Protein AF-0000000068296820 (afdb_homodimer)

Solvent-accessible surface area (backbone atoms only — not comparable to full-atom values): 13174 Å² total; per-residue (Å²): 126,77,62,79,85,79,50,34,41,36,33,31,21,37,26,56,41,85,94,71,36,33,23,8,13,3,21,35,33,48,89,58,44,34,38,38,30,32,24,38,52,39,86,54,52,61,66,53,13,28,42,47,8,46,51,54,40,48,53,54,45,54,73,74,64,59,40,27,41,35,38,37,27,66,42,71,68,44,56,66,56,46,64,79,55,39,82,76,30,84,38,64,47,73,41,83,39,58,64,84,78,39,45,65,15,44,51,34,4,48,39,33,66,55,48,57,68,82,51,41,57,56,46,45,48,53,65,61,68,102,126,79,64,78,86,79,49,34,40,36,34,32,21,36,27,55,41,83,93,70,36,33,22,8,13,3,22,35,34,50,90,61,43,34,38,37,28,30,25,38,54,40,87,55,52,61,68,52,13,29,42,49,8,46,52,55,40,50,52,55,43,54,73,74,64,59,40,27,41,36,38,37,27,64,43,70,68,44,54,68,56,44,64,77,55,41,82,78,31,85,37,64,47,74,41,83,38,57,62,84,78,39,45,65,15,44,51,32,4,48,40,33,66,53,48,59,69,82,52,40,56,55,46,46,49,52,66,61,68,101

Sequence (260 aa):
MTPTDGWFKLNVDGAVKVGEGIGGAGGRFVKVTVVSVLLVQGSFSVKQAELLALREGLHLVQRVGCRFLQVESDSMEVVLACNEFASEFDRYTFLYVPRTCNDAAHRLAKLSIEPPDVIREDLSHDLYSRMTPTDGWFKLNVDGAVKVGEGIGGAGGRFVKVTVVSVLLVQGSFSVKQAELLALREGLHLVQRVGCRFLQVESDSMEVVLACNEFASEFDRYTFLYVPRTCNDAAHRLAKLSIEPPDVIREDLSHDLYSR

Nearest PDB structures (foldseek):
  2zqb-assembly1_C  TM=7.024E-01  e=2.477E-05  Shewanella oneidensis
  5uv5-assembly2_C  TM=7.146E-01  e=3.193E-05  Human immunodeficiency virus type 1 BH10
  1jl1-assembly1_A  TM=6.898E-01  e=1.803E-05  Escherichia coli
  1wsj-assembly5_E  TM=6.741E-01  e=2.639E-05  Escherichia coli
  8oev-assembly1_S  TM=3.916E-01  e=2.471E-01  Homo sapiens

Foldseek 3Di:
DQPPPQEKEKFKAKDDDPPQQKIKMWMFIPPVTDIDIDIDGHHDDRLRRRCVNLVVRVVVCVVVPRAHYEYEYQDPSNQVVCVVVCVSHPHYYYDHDHCVVRVRRVVRNVCNVVPPPVVVVVVCCVSPVD/DQPPPQEKEKFKAKDDDPPQQKIKMWMFIPPVTDIDIDIDGHHDDRLRRRCVNLVVRVVVCVVVPRAHYEYEYQDPSNQVVCVVVCVSHPHYYYDHDHCVVRVRRVVRNVCNVVPPPVVVVVVCCVSPVD

pLDDT: mean 83.78, std 13.04, range [31.92, 96.38]

Organism: Malus domestica (NCBI:txid3750)

InterPro domains:
  IPR002156 Ribonuclease H domain [PF13456] (11-81)
  IPR012337 Ribonuclease H-like superfamily [SSF53098] (6-110)
  IPR036397 Ribonuclease H superfamily [G3DSA:3.30.420.10] (8-116)
  IPR044730 Ribonuclease H-like domain, plant type [cd06222] (45-110)
  IPR052929 RNase H-like EbsB-related [PTHR47074] (3-113)

Radius of gyration: 17.44 Å; Cα contacts (8 Å, |Δi|>4): 586; chains: 2; bounding box: 41×48×41 Å

Structure (mmCIF, N/CA/C/O backbone):
data_AF-0000000068296820-model_v1
#
loop_
_entity.id
_entity.type
_entity.pdbx_description
1 polymer 'RNase H type-1 domain-containing protein'
#
loop_
_atom_site.group_PDB
_atom_site.id
_atom_site.type_symbol
_atom_site.label_atom_id
_atom_site.label_alt_id
_atom_site.label_comp_id
_atom_site.label_asym_id
_atom_site.label_entity_id
_atom_site.label_seq_id
_atom_site.pdbx_PDB_ins_code
_atom_site.Cartn_x
_atom_site.Cartn_y
_atom_site.Cartn_z
_atom_site.occupancy
_atom_site.B_iso_or_equiv
_atom_site.auth_seq_id
_atom_site.auth_comp_id
_atom_site.auth_asym_id
_atom_site.auth_atom_id
_atom_site.pdbx_PDB_model_num
ATOM 1 N N . MET A 1 1 ? 0.396 -24.078 -11.523 1 32.34 1 MET A N 1
ATOM 2 C CA . MET A 1 1 ? 1.801 -23.844 -11.852 1 32.34 1 MET A CA 1
ATOM 3 C C . MET A 1 1 ? 2 -22.469 -12.477 1 32.34 1 MET A C 1
ATOM 5 O O . MET A 1 1 ? 1.314 -22.109 -13.438 1 32.34 1 MET A O 1
ATOM 9 N N . THR A 1 2 ? 2.361 -21.453 -11.695 1 44.72 2 THR A N 1
ATOM 10 C CA . THR A 1 2 ? 2.684 -20.172 -12.32 1 44.72 2 THR A CA 1
ATOM 11 C C . THR A 1 2 ? 3.486 -20.375 -13.602 1 44.72 2 THR A C 1
ATOM 13 O O . THR A 1 2 ? 4.449 -21.156 -13.617 1 44.72 2 THR A O 1
ATOM 16 N N . PRO A 1 3 ? 3.029 -20.203 -14.711 1 46.19 3 PRO A N 1
ATOM 17 C CA . PRO A 1 3 ? 3.924 -20.375 -15.859 1 46.19 3 PRO A CA 1
ATOM 18 C C . PRO A 1 3 ? 5.305 -19.766 -15.625 1 46.19 3 PRO A C 1
ATOM 20 O O . PRO A 1 3 ? 5.441 -18.812 -14.852 1 46.19 3 PRO A O 1
ATOM 23 N N . THR A 1 4 ? 6.355 -20.594 -15.508 1 53.97 4 THR A N 1
ATOM 24 C CA . THR A 1 4 ? 7.77 -20.344 -15.234 1 53.97 4 THR A CA 1
ATOM 25 C C . THR A 1 4 ? 8.234 -19.047 -15.891 1 53.97 4 THR A C 1
ATOM 27 O O . THR A 1 4 ? 8.906 -18.234 -15.258 1 53.97 4 THR A O 1
ATOM 30 N N . ASP A 1 5 ? 8.227 -18.781 -17.297 1 64.06 5 ASP A N 1
ATOM 31 C CA . ASP A 1 5 ? 9.102 -17.766 -17.875 1 64.06 5 ASP A CA 1
ATOM 32 C C . ASP A 1 5 ? 8.367 -16.438 -18.031 1 64.06 5 ASP A C 1
ATOM 34 O O . ASP A 1 5 ? 7.305 -16.391 -18.656 1 64.06 5 ASP A O 1
ATOM 38 N N . GLY A 1 6 ? 8.5 -15.375 -17.297 1 77.44 6 GLY A N 1
ATOM 39 C CA . GLY A 1 6 ? 8.117 -13.984 -17.469 1 77.44 6 GLY A CA 1
ATOM 40 C C . GLY A 1 6 ? 6.828 -13.625 -16.766 1 77.44 6 GLY A C 1
ATOM 41 O O . GLY A 1 6 ? 6.434 -12.461 -16.734 1 77.44 6 GLY A O 1
ATOM 42 N N . TRP A 1 7 ? 6.102 -14.766 -16.125 1 84.94 7 TRP A N 1
ATOM 43 C CA . TRP A 1 7 ? 4.832 -14.484 -15.469 1 84.94 7 TRP A CA 1
ATOM 44 C C . TRP A 1 7 ? 5.055 -14.062 -14.023 1 84.94 7 TRP A C 1
ATOM 46 O O . TRP A 1 7 ? 5.926 -14.602 -13.336 1 84.94 7 TRP A O 1
ATOM 56 N N . PHE A 1 8 ? 4.156 -13.148 -13.688 1 87.88 8 PHE A N 1
ATOM 57 C CA . PHE A 1 8 ? 4.125 -12.75 -12.289 1 87.88 8 PHE A CA 1
ATOM 58 C C . PHE A 1 8 ? 2.797 -13.133 -11.641 1 87.88 8 PHE A C 1
ATOM 60 O O . PHE A 1 8 ? 1.773 -13.219 -12.328 1 87.88 8 PHE A O 1
ATOM 67 N N . LYS A 1 9 ? 2.904 -13.453 -10.398 1 91.31 9 LYS A N 1
ATOM 68 C CA . LYS A 1 9 ? 1.711 -13.852 -9.656 1 91.31 9 LYS A CA 1
ATOM 69 C C . LYS A 1 9 ? 1.354 -12.82 -8.594 1 91.31 9 LYS A C 1
ATOM 71 O O . LYS A 1 9 ? 2.219 -12.383 -7.828 1 91.31 9 LYS A O 1
ATOM 76 N N . LEU A 1 10 ? 0.103 -12.484 -8.578 1 93.06 10 LEU A N 1
ATOM 77 C CA . LEU A 1 10 ? -0.431 -11.547 -7.598 1 93.06 10 LEU A CA 1
ATOM 78 C C . LEU A 1 10 ? -1.524 -12.203 -6.758 1 93.06 10 LEU A C 1
ATOM 80 O O . LEU A 1 10 ? -2.514 -12.703 -7.301 1 93.06 10 LEU A O 1
ATOM 84 N N . ASN A 1 11 ? -1.304 -12.242 -5.461 1 93.94 11 ASN A N 1
ATOM 85 C CA . ASN A 1 11 ? -2.334 -12.641 -4.508 1 93.94 11 ASN A CA 1
ATOM 86 C C . ASN A 1 11 ? -2.961 -11.43 -3.822 1 93.94 11 ASN A C 1
ATOM 88 O O . ASN A 1 11 ? -2.248 -10.547 -3.342 1 93.94 11 ASN A O 1
ATOM 92 N N . VAL A 1 12 ? -4.281 -11.422 -3.77 1 95.38 12 VAL A N 1
ATOM 93 C CA . VAL A 1 12 ? -4.941 -10.281 -3.143 1 95.38 12 VAL A CA 1
ATOM 94 C C . VAL A 1 12 ? -6.043 -10.773 -2.209 1 95.38 12 VAL A C 1
ATOM 96 O O . VAL A 1 12 ? -6.594 -11.859 -2.404 1 95.38 12 VAL A O 1
ATOM 99 N N . ASP A 1 13 ? -6.344 -10.008 -1.21 1 96.38 13 ASP A N 1
ATOM 100 C CA . ASP A 1 13 ? -7.441 -10.25 -0.279 1 96.38 13 ASP A CA 1
ATOM 101 C C . ASP A 1 13 ? -7.859 -8.961 0.427 1 96.38 13 ASP A C 1
ATOM 103 O O . ASP A 1 13 ? -7.035 -8.07 0.636 1 96.38 13 ASP A O 1
ATOM 107 N N . GLY A 1 14 ? -9.125 -8.867 0.714 1 96.12 14 GLY A N 1
ATOM 108 C CA . GLY A 1 14 ? -9.672 -7.742 1.463 1 96.12 14 GLY A CA 1
ATOM 109 C C . GLY A 1 14 ? -10.234 -8.148 2.814 1 96.12 14 GLY A C 1
ATOM 110 O O . GLY A 1 14 ? -10.508 -9.32 3.055 1 96.12 14 GLY A O 1
ATOM 111 N N . ALA A 1 15 ? -10.328 -7.203 3.682 1 95.5 15 ALA A N 1
ATOM 112 C CA . ALA A 1 15 ? -10.906 -7.406 5.008 1 95.5 15 ALA A CA 1
ATOM 113 C C . ALA A 1 15 ? -11.656 -6.168 5.477 1 95.5 15 ALA A C 1
ATOM 115 O O . ALA A 1 15 ? -11.383 -5.055 5.02 1 95.5 15 ALA A O 1
ATOM 116 N N . VAL A 1 16 ? -12.609 -6.449 6.285 1 94.69 16 VAL A N 1
ATOM 117 C CA . VAL A 1 16 ? -13.406 -5.352 6.82 1 94.69 16 VAL A CA 1
ATOM 118 C C . VAL A 1 16 ? -13.531 -5.5 8.336 1 94.69 16 VAL A C 1
ATOM 120 O O . VAL A 1 16 ? -13.625 -6.617 8.852 1 94.69 16 VAL A O 1
ATOM 123 N N . LYS A 1 17 ? -13.398 -4.445 8.953 1 89.25 17 LYS A N 1
ATOM 124 C CA . LYS A 1 17 ? -13.773 -4.395 10.359 1 89.25 17 LYS A CA 1
ATOM 125 C C . LYS A 1 17 ? -15.156 -3.781 10.539 1 89.25 17 LYS A C 1
ATOM 127 O O . LYS A 1 17 ? -15.297 -2.559 10.625 1 89.25 17 LYS A O 1
ATOM 132 N N . VAL A 1 18 ? -16.016 -4.68 10.617 1 79.69 18 VAL A N 1
ATOM 133 C CA . VAL A 1 18 ? -17.422 -4.328 10.648 1 79.69 18 VAL A CA 1
ATOM 134 C C . VAL A 1 18 ? -17.703 -3.439 11.859 1 79.69 18 VAL A C 1
ATOM 136 O O . VAL A 1 18 ? -17.219 -3.705 12.961 1 79.69 18 VAL A O 1
ATOM 139 N N . GLY A 1 19 ? -18.438 -2.344 11.695 1 81.12 19 GLY A N 1
ATOM 140 C CA . GLY A 1 19 ? -18.844 -1.477 12.789 1 81.12 19 GLY A CA 1
ATOM 141 C C . GLY A 1 19 ? -17.891 -0.321 13.031 1 81.12 19 GLY A C 1
ATOM 142 O O . GLY A 1 19 ? -18.266 0.676 13.648 1 81.12 19 GLY A O 1
ATOM 143 N N . GLU A 1 20 ? -16.656 -0.426 12.516 1 81.62 20 GLU A N 1
ATOM 144 C CA . GLU A 1 20 ? -15.664 0.627 12.734 1 81.62 20 GLU A CA 1
ATOM 145 C C . GLU A 1 20 ? -15.477 1.469 11.477 1 81.62 20 GLU A C 1
ATOM 147 O O . GLU A 1 20 ? -14.781 2.488 11.5 1 81.62 20 GLU A O 1
ATOM 152 N N . GLY A 1 21 ? -16.062 0.999 10.43 1 85.5 21 GLY A N 1
ATOM 153 C CA . GLY A 1 21 ? -15.953 1.772 9.203 1 85.5 21 GLY A CA 1
ATOM 154 C C . GLY A 1 21 ? -14.562 1.755 8.602 1 85.5 21 GLY A C 1
ATOM 155 O O . GLY A 1 21 ? -14.031 2.801 8.227 1 85.5 21 GLY A O 1
ATOM 156 N N . ILE A 1 22 ? -13.945 0.58 8.672 1 88.19 22 ILE A N 1
ATOM 157 C CA . ILE A 1 22 ? -12.586 0.442 8.148 1 88.19 22 ILE A CA 1
ATOM 158 C C . ILE A 1 22 ? -12.531 -0.733 7.18 1 88.19 22 ILE A C 1
ATOM 160 O O . ILE A 1 22 ? -13.094 -1.797 7.445 1 88.19 22 ILE A O 1
ATOM 164 N N . GLY A 1 23 ? -11.992 -0.478 6.027 1 92 23 GLY A N 1
ATOM 165 C CA . GLY A 1 23 ? -11.633 -1.523 5.082 1 92 23 GLY A CA 1
ATOM 166 C C . GLY A 1 23 ? -10.133 -1.654 4.883 1 92 23 GLY A C 1
ATOM 167 O O . GLY A 1 23 ? -9.391 -0.693 5.082 1 92 23 GLY A O 1
ATOM 168 N N . GLY A 1 24 ? -9.758 -2.801 4.57 1 94.62 24 GLY A N 1
ATOM 169 C CA . GLY A 1 24 ? -8.352 -3.088 4.352 1 94.62 24 GLY A CA 1
ATOM 170 C C . GLY A 1 24 ? -8.102 -3.982 3.152 1 94.62 24 GLY A C 1
ATOM 171 O O . GLY A 1 24 ? -9.031 -4.59 2.621 1 94.62 24 GLY A O 1
ATOM 172 N N . ALA A 1 25 ? -6.871 -3.957 2.756 1 95.62 25 ALA A N 1
ATOM 173 C CA . ALA A 1 25 ? -6.438 -4.75 1.608 1 95.62 25 ALA A CA 1
ATOM 174 C C . ALA A 1 25 ? -5.016 -5.266 1.802 1 95.62 25 ALA A C 1
ATOM 176 O O . ALA A 1 25 ? -4.18 -4.586 2.402 1 95.62 25 ALA A O 1
ATOM 177 N N . GLY A 1 26 ? -4.801 -6.449 1.294 1 95.19 26 GLY A N 1
ATOM 178 C CA . GLY A 1 26 ? -3.48 -7.051 1.212 1 95.19 26 GLY A CA 1
ATOM 179 C C . GLY A 1 26 ? -3.146 -7.57 -0.175 1 95.19 26 GLY A C 1
ATOM 180 O O . GLY A 1 26 ? -4.02 -8.086 -0.876 1 95.19 26 GLY A O 1
ATOM 181 N N . GLY A 1 27 ? -1.906 -7.395 -0.513 1 93.88 27 GLY A N 1
ATOM 182 C CA . GLY A 1 27 ? -1.402 -7.891 -1.783 1 93.88 27 GLY A CA 1
ATOM 183 C C . GLY A 1 27 ? 0.012 -8.438 -1.693 1 93.88 27 GLY A C 1
ATOM 184 O O . GLY A 1 27 ? 0.842 -7.898 -0.955 1 93.88 27 GLY A O 1
ATOM 185 N N . ARG A 1 28 ? 0.213 -9.43 -2.428 1 91.88 28 ARG A N 1
ATOM 186 C CA . ARG A 1 28 ? 1.54 -10.031 -2.52 1 91.88 28 ARG A CA 1
ATOM 187 C C . ARG A 1 28 ? 1.883 -10.383 -3.963 1 91.88 28 ARG A C 1
ATOM 189 O O . ARG A 1 28 ? 1.139 -11.109 -4.625 1 91.88 28 ARG A O 1
ATOM 196 N N . PHE A 1 29 ? 2.914 -9.766 -4.383 1 88.38 29 PHE A N 1
ATOM 197 C CA . PHE A 1 29 ? 3.453 -10.039 -5.711 1 88.38 29 PHE A CA 1
ATOM 198 C C . PHE A 1 29 ? 4.648 -10.977 -5.629 1 88.38 29 PHE A C 1
ATOM 200 O O . PHE A 1 29 ? 5.691 -10.617 -5.078 1 88.38 29 PHE A O 1
ATOM 207 N N . VAL A 1 30 ? 4.418 -12.078 -6.23 1 80.56 30 VAL A N 1
ATOM 208 C CA . VAL A 1 30 ? 5.375 -13.172 -6.102 1 80.56 30 VAL A CA 1
ATOM 209 C C . VAL A 1 30 ? 6.438 -13.062 -7.191 1 80.56 30 VAL A C 1
ATOM 211 O O . VAL A 1 30 ? 6.199 -12.461 -8.242 1 80.56 30 VAL A O 1
ATOM 214 N N . LYS A 1 31 ? 7.715 -13.469 -7 1 72.88 31 LYS A N 1
ATOM 215 C CA . LYS A 1 31 ? 8.922 -13.461 -7.824 1 72.88 31 LYS A CA 1
ATOM 216 C C . LYS A 1 31 ? 9.727 -12.188 -7.598 1 72.88 31 LYS A C 1
ATOM 218 O O . LYS A 1 31 ? 10.961 -12.219 -7.605 1 72.88 31 LYS A O 1
ATOM 223 N N . VAL A 1 32 ? 9.07 -10.992 -7.496 1 69.56 32 VAL A N 1
ATOM 224 C CA . VAL A 1 32 ? 9.836 -9.781 -7.191 1 69.56 32 VAL A CA 1
ATOM 225 C C . VAL A 1 32 ? 9.633 -9.406 -5.723 1 69.56 32 VAL A C 1
ATOM 227 O O . VAL A 1 32 ? 10.375 -8.578 -5.184 1 69.56 32 VAL A O 1
ATOM 230 N N . THR A 1 33 ? 9 -10.023 -5.016 1 78.62 33 THR A N 1
ATOM 231 C CA . THR A 1 33 ? 8.594 -9.836 -3.627 1 78.62 33 THR A CA 1
ATOM 232 C C . THR A 1 33 ? 8.141 -8.398 -3.389 1 78.62 33 THR A C 1
ATOM 234 O O . THR A 1 33 ? 8.961 -7.512 -3.156 1 78.62 33 THR A O 1
ATOM 237 N N . VAL A 1 34 ? 7.016 -8.109 -3.576 1 84.06 34 VAL A N 1
ATOM 238 C CA . VAL A 1 34 ? 6.32 -6.871 -3.246 1 84.06 34 VAL A CA 1
ATOM 239 C C . VAL A 1 34 ? 5.094 -7.176 -2.391 1 84.06 34 VAL A C 1
ATOM 241 O O . VAL A 1 34 ? 4.293 -8.047 -2.734 1 84.06 34 VAL A O 1
ATOM 244 N N . VAL A 1 35 ? 5.094 -6.527 -1.296 1 89.5 35 VAL A N 1
ATOM 245 C CA . VAL A 1 35 ? 3.975 -6.695 -0.375 1 89.5 35 VAL A CA 1
ATOM 246 C C . VAL A 1 35 ? 3.311 -5.348 -0.11 1 89.5 35 VAL A C 1
ATOM 248 O O . VAL A 1 35 ? 3.996 -4.336 0.054 1 89.5 35 VAL A O 1
ATOM 251 N N . SER A 1 36 ? 2.035 -5.371 -0.082 1 93 36 SER A N 1
ATOM 252 C CA . SER A 1 36 ? 1.301 -4.137 0.163 1 93 36 SER A CA 1
ATOM 253 C C . SER A 1 36 ? 0.198 -4.344 1.195 1 93 36 SER A C 1
ATOM 255 O O . SER A 1 36 ? -0.463 -5.387 1.205 1 93 36 SER A O 1
ATOM 257 N N . VAL A 1 37 ? 0.041 -3.381 2.041 1 93.12 37 VAL A N 1
ATOM 258 C CA . VAL A 1 37 ? -1.032 -3.301 3.027 1 93.12 37 VAL A CA 1
ATOM 259 C C . VAL A 1 37 ? -1.689 -1.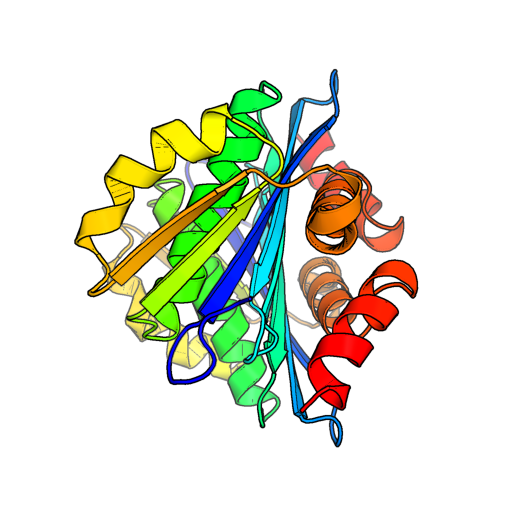923 2.963 1 93.12 37 VAL A C 1
ATOM 261 O O . VAL A 1 37 ? -1.001 -0.9 2.957 1 93.12 37 VAL A O 1
ATOM 264 N N . LEU A 1 38 ? -3.008 -1.915 2.902 1 93.5 38 LEU A N 1
ATOM 265 C CA . LEU A 1 38 ? -3.752 -0.666 2.789 1 93.5 38 LEU A CA 1
ATOM 266 C C . LEU A 1 38 ? -4.949 -0.658 3.736 1 93.5 38 LEU A C 1
ATOM 268 O O . LEU A 1 38 ? -5.676 -1.646 3.83 1 93.5 38 LEU A O 1
ATOM 272 N N . LEU A 1 39 ? -5.062 0.345 4.488 1 91.31 39 LEU A N 1
ATOM 273 C CA . LEU A 1 39 ? -6.23 0.601 5.324 1 91.31 39 LEU A CA 1
ATOM 274 C C . LEU A 1 39 ? -6.941 1.878 4.887 1 91.31 39 LEU A C 1
ATOM 276 O O . LEU A 1 39 ? -6.297 2.906 4.664 1 91.31 39 LEU A O 1
ATOM 280 N N . VAL A 1 40 ? -8.195 1.812 4.738 1 88.94 40 VAL A N 1
ATOM 281 C CA . VAL A 1 40 ? -8.992 2.963 4.324 1 88.94 40 VAL A CA 1
ATOM 282 C C . VAL A 1 40 ? -10.211 3.104 5.234 1 88.94 40 VAL A C 1
ATOM 284 O O . VAL A 1 40 ? -10.922 2.129 5.484 1 88.94 40 VAL A O 1
ATOM 287 N N . GLN A 1 41 ? -10.367 4.277 5.66 1 85.5 41 GLN A N 1
ATOM 288 C CA . GLN A 1 41 ? -11.586 4.555 6.414 1 85.5 41 GLN A CA 1
ATOM 289 C C . GLN A 1 41 ? -12.789 4.691 5.484 1 85.5 41 GLN A C 1
ATOM 291 O O . GLN A 1 41 ? -12.703 5.34 4.441 1 85.5 41 GLN A O 1
ATOM 296 N N . GLY A 1 42 ? -13.875 4.105 5.867 1 83.06 42 GLY A N 1
ATOM 297 C CA . GLY A 1 42 ? -15.117 4.148 5.109 1 83.06 42 GLY A CA 1
ATOM 298 C C . GLY A 1 42 ? -16 2.938 5.34 1 83.06 42 GLY A C 1
ATOM 299 O O . GLY A 1 42 ? -15.578 1.962 5.961 1 83.06 42 GLY A O 1
ATOM 300 N N . SER A 1 43 ? -17.125 3.07 4.918 1 86.44 43 SER A N 1
ATOM 301 C CA . SER A 1 43 ? -18.062 1.945 4.992 1 86.44 43 SER A CA 1
ATOM 302 C C . SER A 1 43 ? -17.844 0.983 3.826 1 86.44 43 SER A C 1
ATOM 304 O O . SER A 1 43 ? -18.094 1.335 2.67 1 86.44 43 SER A O 1
ATOM 306 N N . PHE A 1 44 ? -17.297 -0.172 4.133 1 90.56 44 PHE A N 1
ATOM 307 C CA . PHE A 1 44 ? -17.016 -1.188 3.123 1 90.56 44 PHE A CA 1
ATOM 308 C C . PHE A 1 44 ? -17.828 -2.449 3.393 1 90.56 44 PHE A C 1
ATOM 310 O O . PHE A 1 44 ? -18 -2.852 4.547 1 90.56 44 PHE A O 1
ATOM 317 N N . SER A 1 45 ? -18.359 -2.965 2.336 1 92.94 45 SER A N 1
ATOM 318 C CA . SER A 1 45 ? -18.719 -4.379 2.391 1 92.94 45 SER A CA 1
ATOM 319 C C . SER A 1 45 ? -17.516 -5.27 2.148 1 92.94 45 SER A C 1
ATOM 321 O O . SER A 1 45 ? -16.469 -4.801 1.68 1 92.94 45 SER A O 1
ATOM 323 N N . VAL A 1 46 ? -17.641 -6.492 2.506 1 91.69 46 VAL A N 1
ATOM 324 C CA . VAL A 1 46 ? -16.547 -7.445 2.273 1 91.69 46 VAL A CA 1
ATOM 325 C C . VAL A 1 46 ? -16.188 -7.461 0.791 1 91.69 46 VAL A C 1
ATOM 327 O O . VAL A 1 46 ? -15.008 -7.41 0.434 1 91.69 46 VAL A O 1
ATOM 330 N N . LYS A 1 47 ? -17.188 -7.453 -0.065 1 92 47 LYS A N 1
ATOM 331 C CA . LYS A 1 47 ? -16.984 -7.449 -1.51 1 92 47 LYS A CA 1
ATOM 332 C C . LYS A 1 47 ? -16.203 -6.219 -1.951 1 92 47 LYS A C 1
ATOM 334 O O . LYS A 1 47 ? -15.281 -6.324 -2.77 1 92 47 LYS A O 1
ATOM 339 N N . GLN A 1 48 ? -16.531 -5.141 -1.401 1 92.06 48 GLN A N 1
ATOM 340 C CA . GLN A 1 48 ? -15.844 -3.898 -1.74 1 92.06 48 GLN A CA 1
ATOM 341 C C . GLN A 1 48 ? -14.383 -3.939 -1.307 1 92.06 48 GLN A C 1
ATOM 343 O O . GLN A 1 48 ? -13.508 -3.434 -2.012 1 92.06 48 GLN A O 1
ATOM 348 N N . ALA A 1 49 ? -14.141 -4.457 -0.156 1 94.81 49 ALA A N 1
ATOM 349 C CA . ALA A 1 49 ? -12.773 -4.578 0.329 1 94.81 49 ALA A CA 1
ATOM 350 C C . ALA A 1 49 ? -11.945 -5.48 -0.584 1 94.81 49 ALA A C 1
ATOM 352 O O . ALA A 1 49 ? -10.773 -5.195 -0.858 1 94.81 49 ALA A O 1
ATOM 353 N N . GLU A 1 50 ? -12.516 -6.598 -1.03 1 94.62 50 GLU A N 1
ATOM 354 C CA . GLU A 1 50 ? -11.844 -7.5 -1.962 1 94.62 50 GLU A CA 1
ATOM 355 C C . GLU A 1 50 ? -11.516 -6.789 -3.273 1 94.62 50 GLU A C 1
ATOM 357 O O . GLU A 1 50 ? -10.422 -6.957 -3.818 1 94.62 50 GLU A O 1
ATOM 362 N N . LEU A 1 51 ? -12.406 -6 -3.742 1 93.19 51 LEU A N 1
ATOM 363 C CA . LEU A 1 51 ? -12.188 -5.246 -4.973 1 93.19 51 LEU A CA 1
ATOM 364 C C . LEU A 1 51 ? -11.102 -4.188 -4.777 1 93.19 51 LEU A C 1
ATOM 366 O O . LEU A 1 51 ? -10.312 -3.93 -5.684 1 93.19 51 LEU A O 1
ATOM 370 N N . LEU A 1 52 ? -11.172 -3.602 -3.605 1 92.06 52 LEU A N 1
ATOM 371 C CA . LEU A 1 52 ? -10.117 -2.652 -3.256 1 92.06 52 LEU A CA 1
ATOM 372 C C . LEU A 1 52 ? -8.742 -3.311 -3.322 1 92.06 52 LEU A C 1
ATOM 374 O O . LEU A 1 52 ? -7.805 -2.742 -3.885 1 92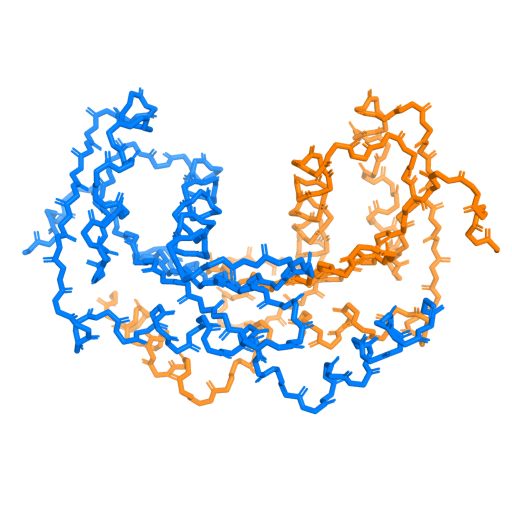.06 52 LEU A O 1
ATOM 378 N N . ALA A 1 53 ? -8.656 -4.441 -2.783 1 95.12 53 ALA A N 1
ATOM 379 C CA . ALA A 1 53 ? -7.398 -5.184 -2.791 1 95.12 53 ALA A CA 1
ATOM 380 C C . ALA A 1 53 ? -6.945 -5.484 -4.219 1 95.12 53 ALA A C 1
ATOM 382 O O . ALA A 1 53 ? -5.762 -5.367 -4.539 1 95.12 53 ALA A O 1
ATOM 383 N N . LEU A 1 54 ? -7.875 -5.895 -5.035 1 93.88 54 LEU A N 1
ATOM 384 C CA . LEU A 1 54 ? -7.566 -6.168 -6.434 1 93.88 54 LEU A CA 1
ATOM 385 C C . LEU A 1 54 ? -7.043 -4.918 -7.129 1 93.88 54 LEU A C 1
ATOM 387 O O . LEU A 1 54 ? -5.996 -4.957 -7.785 1 93.88 54 LEU A O 1
ATOM 391 N N . ARG A 1 55 ? -7.688 -3.85 -6.961 1 91.12 55 ARG A N 1
ATOM 392 C CA . ARG A 1 55 ? -7.312 -2.605 -7.625 1 91.12 55 ARG A CA 1
ATOM 393 C C . ARG A 1 55 ? -5.93 -2.143 -7.176 1 91.12 55 ARG A C 1
ATOM 395 O O . ARG A 1 55 ? -5.098 -1.758 -8 1 91.12 55 ARG A O 1
ATOM 402 N N . GLU A 1 56 ? -5.758 -2.131 -5.906 1 91.12 56 GLU A N 1
ATOM 403 C CA . GLU A 1 56 ? -4.465 -1.71 -5.375 1 91.12 56 GLU A CA 1
ATOM 404 C C . GLU A 1 56 ? -3.344 -2.621 -5.867 1 91.12 56 GLU A C 1
ATOM 406 O O . GLU A 1 56 ? -2.264 -2.148 -6.227 1 91.12 56 GLU A O 1
ATOM 411 N N . GLY A 1 57 ? -3.59 -3.875 -5.824 1 91.38 57 GLY A N 1
ATOM 412 C CA . GLY A 1 57 ? -2.611 -4.828 -6.324 1 91.38 57 GLY A CA 1
ATOM 413 C C . GLY A 1 57 ? -2.271 -4.617 -7.789 1 91.38 57 GLY A C 1
ATOM 414 O O . GLY A 1 57 ? -1.099 -4.645 -8.172 1 91.38 57 GLY A O 1
ATOM 415 N N . LEU A 1 58 ? -3.234 -4.414 -8.562 1 89.94 58 LEU A N 1
ATOM 416 C CA . LEU A 1 58 ? -3.029 -4.207 -9.992 1 89.94 58 LEU A CA 1
ATOM 417 C C . LEU A 1 58 ? -2.244 -2.924 -10.242 1 89.94 58 LEU A C 1
ATOM 419 O O . LEU A 1 58 ? -1.389 -2.881 -11.133 1 89.94 58 LEU A O 1
ATOM 423 N N . HIS A 1 59 ? -2.576 -1.948 -9.516 1 86.69 59 HIS A N 1
ATOM 424 C CA . HIS A 1 59 ? -1.826 -0.703 -9.641 1 86.69 59 HIS A CA 1
ATOM 425 C C . HIS A 1 59 ? -0.344 -0.921 -9.359 1 86.69 59 HIS A C 1
ATOM 427 O O . HIS A 1 59 ? 0.513 -0.4 -10.078 1 86.69 59 HIS A O 1
ATOM 433 N N . LEU A 1 60 ? -0.031 -1.654 -8.367 1 84.12 60 LEU A N 1
ATOM 434 C CA . LEU A 1 60 ? 1.352 -1.918 -7.98 1 84.12 60 LEU A CA 1
ATOM 435 C C . LEU A 1 60 ? 2.078 -2.703 -9.07 1 84.12 60 LEU A C 1
ATOM 437 O O . LEU A 1 60 ? 3.221 -2.387 -9.406 1 84.12 60 LEU A O 1
ATOM 441 N N . VAL A 1 61 ? 1.379 -3.697 -9.609 1 85.38 61 VAL A N 1
ATOM 442 C CA . VAL A 1 61 ? 1.991 -4.547 -10.625 1 85.38 61 VAL A CA 1
ATOM 443 C C . VAL A 1 61 ? 2.246 -3.736 -11.891 1 85.38 61 VAL A C 1
ATOM 445 O O . VAL A 1 61 ? 3.25 -3.943 -12.578 1 85.38 61 VAL A O 1
ATOM 448 N N . GLN A 1 62 ? 1.365 -2.848 -12.172 1 83.81 62 GLN A N 1
ATOM 449 C CA . GLN A 1 62 ? 1.52 -2.006 -13.352 1 83.81 62 GLN A CA 1
ATOM 450 C C . GLN A 1 62 ? 2.734 -1.091 -13.219 1 83.81 62 GLN A C 1
ATOM 452 O O . GLN A 1 62 ? 3.457 -0.865 -14.188 1 83.81 62 GLN A O 1
ATOM 457 N N . ARG A 1 63 ? 2.951 -0.669 -12.086 1 77.5 63 ARG A N 1
ATOM 458 C CA . ARG A 1 63 ? 4.066 0.239 -11.836 1 77.5 63 ARG A CA 1
ATOM 459 C C . ARG A 1 63 ? 5.402 -0.484 -11.977 1 77.5 63 ARG A C 1
ATOM 461 O O . ARG A 1 63 ? 6.426 0.141 -12.258 1 77.5 63 ARG A O 1
ATOM 468 N N . VAL A 1 64 ? 5.438 -1.79 -11.828 1 76.19 64 VAL A N 1
ATOM 469 C CA . VAL A 1 64 ? 6.664 -2.574 -11.914 1 76.19 64 VAL A CA 1
ATOM 470 C C . VAL A 1 64 ? 6.922 -2.961 -13.375 1 76.19 64 VAL A C 1
ATOM 472 O O . VAL A 1 64 ? 8.039 -3.34 -13.734 1 76.19 64 VAL A O 1
ATOM 475 N N . GLY A 1 65 ? 5.867 -2.832 -14.219 1 78.19 65 GLY A N 1
ATOM 476 C CA . GLY A 1 65 ? 6.027 -3.115 -15.633 1 78.19 65 GLY A CA 1
ATOM 477 C C . GLY A 1 65 ? 5.723 -4.555 -15.992 1 78.19 65 GLY A C 1
ATOM 478 O O . GLY A 1 65 ? 6.258 -5.086 -16.969 1 78.19 65 GLY A O 1
ATOM 479 N N . CYS A 1 66 ? 4.969 -5.199 -15.203 1 84.19 66 CYS A N 1
ATOM 480 C CA . CYS A 1 66 ? 4.578 -6.578 -15.469 1 84.19 66 CYS A CA 1
ATOM 481 C C . CYS A 1 66 ? 3.66 -6.66 -16.688 1 84.19 66 CYS A C 1
ATOM 483 O O . CYS A 1 66 ? 2.73 -5.863 -16.812 1 84.19 66 CYS A O 1
ATOM 485 N N . ARG A 1 67 ? 3.934 -7.652 -17.516 1 88.62 67 ARG A N 1
ATOM 486 C CA . ARG A 1 67 ? 3.123 -7.781 -18.719 1 88.62 67 ARG A CA 1
ATOM 487 C C . ARG A 1 67 ? 2.357 -9.102 -18.734 1 88.62 67 ARG A C 1
ATOM 489 O O . ARG A 1 67 ? 1.384 -9.258 -19.469 1 88.62 67 ARG A O 1
ATOM 496 N N . PHE A 1 68 ? 2.867 -10.07 -18.031 1 91.38 68 PHE A N 1
ATOM 497 C CA . PHE A 1 68 ? 2.23 -11.375 -17.875 1 91.38 68 PHE A CA 1
ATOM 498 C C . PHE A 1 68 ? 1.818 -11.609 -16.438 1 91.38 68 PHE A C 1
ATOM 500 O O . PHE A 1 68 ? 2.668 -11.828 -15.562 1 91.38 68 PHE A O 1
ATOM 507 N N . LEU A 1 69 ? 0.512 -11.562 -16.219 1 92.25 69 LEU A N 1
ATOM 508 C CA . LEU A 1 69 ? 0.062 -11.5 -14.828 1 92.25 69 LEU A CA 1
ATOM 509 C C . LEU A 1 69 ? -0.964 -12.594 -14.547 1 92.25 69 LEU A C 1
ATOM 511 O O . LEU A 1 69 ? -1.893 -12.797 -15.328 1 92.25 69 LEU A O 1
ATOM 515 N N . GLN A 1 70 ? -0.681 -13.312 -13.516 1 91.88 70 GLN A N 1
ATOM 516 C CA . GLN A 1 70 ? -1.674 -14.195 -12.922 1 91.88 70 GLN A CA 1
ATOM 517 C C . GLN A 1 70 ? -2.162 -13.656 -11.578 1 91.88 70 GLN A C 1
ATOM 519 O O . GLN A 1 70 ? -1.364 -13.422 -10.672 1 91.88 70 GLN A O 1
ATOM 524 N N . VAL A 1 71 ? -3.416 -13.508 -11.461 1 93.12 71 VAL A N 1
ATOM 525 C CA . VAL A 1 71 ? -4 -13.055 -10.203 1 93.12 71 VAL A CA 1
ATOM 526 C C . VAL A 1 71 ? -4.703 -14.219 -9.508 1 93.12 71 VAL A C 1
ATOM 528 O O . VAL A 1 71 ? -5.426 -14.984 -10.148 1 93.12 71 VAL A O 1
ATOM 531 N N . GLU A 1 72 ? -4.469 -14.344 -8.227 1 93 72 GLU A N 1
ATOM 532 C CA . GLU A 1 72 ? -5.133 -15.359 -7.414 1 93 72 GLU A CA 1
ATOM 533 C C . GLU A 1 72 ? -5.883 -14.727 -6.246 1 93 72 GLU A C 1
ATOM 535 O O . GLU A 1 72 ? -5.367 -13.82 -5.586 1 93 72 GLU A O 1
ATOM 540 N N . SER A 1 73 ? -7.07 -15.164 -6.016 1 94.56 73 SER A N 1
ATOM 541 C CA . SER A 1 73 ? -7.902 -14.711 -4.91 1 94.56 73 SER A CA 1
ATOM 542 C C . SER A 1 73 ? -8.891 -15.789 -4.48 1 94.56 73 SER A C 1
ATOM 544 O O . SER A 1 73 ? -9.242 -16.672 -5.273 1 94.56 73 SER A O 1
ATOM 546 N N . ASP A 1 74 ? -9.328 -15.742 -3.311 1 93.88 74 ASP A N 1
ATOM 547 C CA . ASP A 1 74 ? -10.344 -16.688 -2.846 1 93.88 74 ASP A CA 1
ATOM 548 C C . ASP A 1 74 ? -11.742 -16.078 -2.932 1 93.88 74 ASP A C 1
ATOM 550 O O . ASP A 1 74 ? -12.672 -16.562 -2.281 1 93.88 74 ASP A O 1
ATOM 554 N N . SER A 1 75 ? -11.852 -15.039 -3.635 1 92 75 SER A N 1
ATOM 555 C CA . SER A 1 75 ? -13.125 -14.359 -3.846 1 92 75 SER A CA 1
ATOM 556 C C . SER A 1 75 ? -13.578 -14.469 -5.297 1 92 75 SER A C 1
ATOM 558 O O . SER A 1 75 ? -12.883 -14.008 -6.207 1 92 75 SER A O 1
ATOM 560 N N . MET A 1 76 ? -14.719 -14.992 -5.504 1 84.06 76 MET A N 1
ATOM 561 C CA . MET A 1 76 ? -15.273 -15.125 -6.852 1 84.06 76 MET A CA 1
ATOM 562 C C . MET A 1 76 ? -15.641 -13.758 -7.426 1 84.06 76 MET A C 1
ATOM 564 O O . MET A 1 76 ? -15.555 -13.547 -8.633 1 84.06 76 MET A O 1
ATOM 568 N N . GLU A 1 77 ? -15.977 -12.805 -6.504 1 83 77 GLU A N 1
ATOM 569 C CA . GLU A 1 77 ? -16.312 -11.453 -6.941 1 83 77 GLU A CA 1
ATOM 570 C C . GLU A 1 77 ? -15.109 -10.773 -7.578 1 83 77 GLU A C 1
ATOM 572 O O . GLU A 1 77 ? -15.25 -10.039 -8.562 1 83 77 GLU A O 1
ATOM 577 N N . VAL A 1 78 ? -14.008 -10.977 -7.062 1 84.81 78 VAL A N 1
ATOM 578 C CA . VAL A 1 78 ? -12.766 -10.406 -7.574 1 84.81 78 VAL A CA 1
ATOM 579 C C . VAL A 1 78 ? -12.477 -10.969 -8.969 1 84.81 78 VAL A C 1
ATOM 581 O O . VAL A 1 78 ? -12.086 -10.234 -9.875 1 84.81 78 VAL A O 1
ATOM 584 N N . VAL A 1 79 ? -12.766 -12.188 -9.141 1 77.19 79 VAL A N 1
ATOM 585 C CA . VAL A 1 79 ? -12.508 -12.875 -10.398 1 77.19 79 VAL A CA 1
ATOM 586 C C . VAL A 1 79 ? -13.336 -12.234 -11.516 1 77.19 79 VAL A C 1
ATOM 588 O O . VAL A 1 79 ? -12.812 -11.938 -12.594 1 77.19 79 VAL A O 1
ATOM 591 N N . LEU A 1 80 ? -14.531 -11.93 -11.219 1 79.69 80 LEU A N 1
ATOM 592 C CA . LEU A 1 80 ? -15.438 -11.367 -12.211 1 79.69 80 LEU A CA 1
ATOM 593 C C . LEU A 1 80 ? -15.039 -9.938 -12.562 1 79.69 80 LEU A C 1
ATOM 595 O O . LEU A 1 80 ? -15.141 -9.523 -13.719 1 79.69 80 LEU A O 1
ATOM 599 N N . ALA A 1 81 ? -14.477 -9.234 -11.594 1 82.5 81 ALA A N 1
ATOM 600 C CA . ALA A 1 81 ? -14.109 -7.836 -11.766 1 82.5 81 ALA A CA 1
ATOM 601 C C . ALA A 1 81 ? -12.789 -7.703 -12.523 1 82.5 81 ALA A C 1
ATOM 603 O O . ALA A 1 81 ? -12.547 -6.695 -13.188 1 82.5 81 ALA A O 1
ATOM 604 N N . CYS A 1 82 ? -11.977 -8.727 -12.5 1 81 82 CYS A N 1
ATOM 605 C CA . CYS A 1 82 ? -10.625 -8.711 -13.062 1 81 82 CYS A CA 1
ATOM 606 C C . CYS A 1 82 ? -10.656 -8.492 -14.57 1 81 82 CYS A C 1
ATOM 608 O O . CYS A 1 82 ? -9.742 -7.891 -15.133 1 81 82 CYS A O 1
ATOM 610 N N . ASN A 1 83 ? -11.727 -8.938 -15.133 1 80.75 83 ASN A N 1
ATOM 611 C CA . ASN A 1 83 ? -11.82 -8.836 -16.594 1 80.75 83 ASN A CA 1
ATOM 612 C C . ASN A 1 83 ? -11.727 -7.387 -17.062 1 80.75 83 ASN A C 1
ATOM 614 O O . ASN A 1 83 ? -11.266 -7.117 -18.172 1 80.75 83 ASN A O 1
ATOM 618 N N . GLU A 1 84 ? -12.031 -6.477 -16.156 1 83.94 84 GLU A N 1
ATOM 619 C CA . GLU A 1 84 ? -11.992 -5.055 -16.5 1 83.94 84 GLU A CA 1
ATOM 620 C C . GLU A 1 84 ? -10.562 -4.555 -16.641 1 83.94 84 GLU A C 1
ATOM 622 O O . GLU A 1 84 ? -10.312 -3.541 -17.297 1 83.94 84 GLU A O 1
ATOM 627 N N . PHE A 1 85 ? -9.633 -5.297 -16.094 1 83.94 85 PHE A N 1
ATOM 628 C CA . PHE A 1 85 ? -8.25 -4.824 -16.062 1 83.94 85 PHE A CA 1
ATOM 629 C C . PHE A 1 85 ? -7.383 -5.629 -17.016 1 83.94 85 PHE A C 1
ATOM 631 O O . PHE A 1 85 ? -6.203 -5.32 -17.203 1 83.94 85 PHE A O 1
ATOM 638 N N . ALA A 1 86 ? -7.949 -6.676 -17.641 1 80.88 86 ALA A N 1
ATOM 639 C CA . ALA A 1 86 ? -7.219 -7.629 -18.484 1 80.88 86 ALA A CA 1
ATOM 640 C C . ALA A 1 86 ? -6.5 -6.922 -19.625 1 80.88 86 ALA A C 1
ATOM 642 O O . ALA A 1 86 ? -5.383 -7.293 -19.984 1 80.88 86 ALA A O 1
ATOM 643 N N . SER A 1 87 ? -7.027 -5.828 -20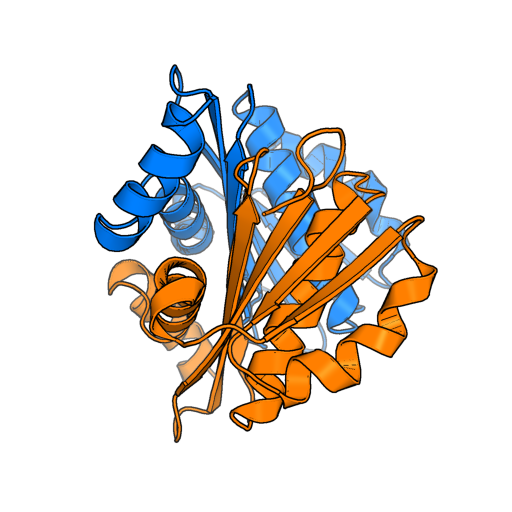.062 1 85.12 87 SER A N 1
ATOM 644 C CA . SER A 1 87 ? -6.516 -5.16 -21.25 1 85.12 87 SER A CA 1
ATOM 645 C C . SER A 1 87 ? -5.191 -4.457 -20.969 1 85.12 87 SER A C 1
ATOM 647 O O . SER A 1 87 ? -4.469 -4.09 -21.906 1 85.12 87 SER A O 1
ATOM 649 N N . GLU A 1 88 ? -4.773 -4.328 -19.797 1 86.44 88 GLU A N 1
ATOM 650 C CA . GLU A 1 88 ? -3.551 -3.627 -19.422 1 86.44 88 GLU A CA 1
ATOM 651 C C . GLU A 1 88 ? -2.342 -4.555 -19.469 1 86.44 88 GLU A C 1
ATOM 653 O O . GLU A 1 88 ? -1.203 -4.109 -19.328 1 86.44 88 GLU A O 1
ATOM 658 N N . PHE A 1 89 ? -2.604 -5.828 -19.828 1 90.62 89 PHE A N 1
ATOM 659 C CA . PHE A 1 89 ? -1.547 -6.832 -19.797 1 90.62 89 PHE A CA 1
ATOM 660 C C . PHE A 1 89 ? -1.519 -7.617 -21.109 1 90.62 89 PHE A C 1
ATOM 662 O O . PHE A 1 89 ? -2.547 -7.762 -21.766 1 90.62 89 PHE A O 1
ATOM 669 N N . ASP A 1 90 ? -0.372 -8.055 -21.5 1 92.88 90 ASP A N 1
ATOM 670 C CA . ASP A 1 90 ? -0.251 -8.906 -22.672 1 92.88 90 ASP A CA 1
ATOM 671 C C . ASP A 1 90 ? -0.934 -10.25 -22.453 1 92.88 90 ASP A C 1
ATOM 673 O O . ASP A 1 90 ? -1.619 -10.758 -23.344 1 92.88 90 ASP A O 1
ATOM 677 N N . ARG A 1 91 ? -0.688 -10.773 -21.281 1 91.75 91 ARG A N 1
ATOM 678 C CA . ARG A 1 91 ? -1.359 -11.984 -20.812 1 91.75 91 ARG A CA 1
ATOM 679 C C . ARG A 1 91 ? -1.866 -11.82 -19.391 1 91.75 91 ARG A C 1
ATOM 681 O O . ARG A 1 91 ? -1.184 -11.242 -18.547 1 91.75 91 ARG A O 1
ATOM 688 N N . TYR A 1 92 ? -3.008 -12.25 -19.297 1 90.69 92 TYR A N 1
ATOM 689 C CA . TYR A 1 92 ? -3.689 -12.094 -18.016 1 90.69 92 TYR A CA 1
ATOM 690 C C . TYR A 1 92 ? -4.543 -13.312 -17.688 1 90.69 92 TYR A C 1
ATOM 692 O O . TYR A 1 92 ? -5.285 -13.805 -18.547 1 90.69 92 TYR A O 1
ATOM 700 N N . THR A 1 93 ? -4.352 -13.859 -16.469 1 90.44 93 THR A N 1
ATOM 701 C CA . THR A 1 93 ? -5.223 -14.938 -16 1 90.44 93 THR A CA 1
ATOM 702 C C . THR A 1 93 ? -5.668 -14.695 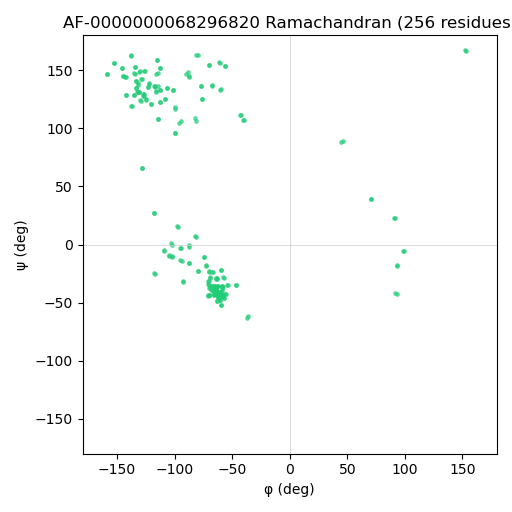-14.562 1 90.44 93 THR A C 1
ATOM 704 O O . THR A 1 93 ? -4.953 -14.062 -13.781 1 90.44 93 THR A O 1
ATOM 707 N N . PHE A 1 94 ? -6.863 -15.133 -14.297 1 89.56 94 PHE A N 1
ATOM 708 C CA . PHE A 1 94 ? -7.391 -15.109 -12.93 1 89.56 94 PHE A CA 1
ATOM 709 C C . PHE A 1 94 ? -7.676 -16.516 -12.438 1 89.56 94 PHE A C 1
ATOM 711 O O . PHE A 1 94 ? -8.25 -17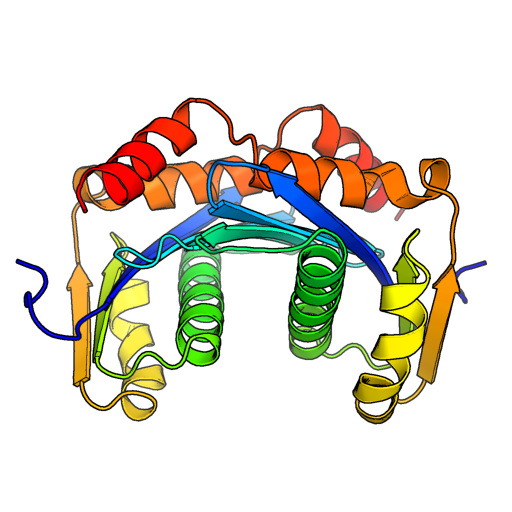.328 -13.172 1 89.56 94 PHE A O 1
ATOM 718 N N . LEU A 1 95 ? -7.27 -16.734 -11.227 1 90.44 95 LEU A N 1
ATOM 719 C CA . LEU A 1 95 ? -7.492 -18.047 -10.633 1 90.44 95 LEU A CA 1
ATOM 720 C C . LEU A 1 95 ? -8.156 -17.922 -9.266 1 90.44 95 LEU A C 1
ATOM 722 O O . LEU A 1 95 ? -7.68 -17.172 -8.406 1 90.44 95 LEU A O 1
ATOM 726 N N . TYR A 1 96 ? -9.297 -18.578 -9.141 1 92.69 96 TYR A N 1
ATOM 727 C CA . TYR A 1 96 ? -9.891 -18.75 -7.816 1 92.69 96 TYR A CA 1
ATOM 728 C C . TYR A 1 96 ? -9.156 -19.828 -7.027 1 92.69 96 TYR A C 1
ATOM 730 O O . TYR A 1 96 ? -8.961 -20.938 -7.516 1 92.69 96 TYR A O 1
ATOM 738 N N . VAL A 1 97 ? -8.727 -19.406 -5.871 1 93.25 97 VAL A N 1
ATOM 739 C CA . VAL A 1 97 ? -7.996 -20.359 -5.047 1 93.25 97 VAL A CA 1
ATOM 740 C C . VAL A 1 97 ? -8.641 -20.453 -3.664 1 93.25 97 VAL A C 1
ATOM 742 O O . VAL A 1 97 ? -9.25 -19.484 -3.195 1 93.25 97 VAL A O 1
ATOM 745 N N . PRO A 1 98 ? -8.562 -21.625 -3.021 1 92.62 98 PRO A N 1
ATOM 746 C CA . PRO A 1 98 ? -9.07 -21.703 -1.649 1 92.62 98 PRO A CA 1
ATOM 747 C C . PRO A 1 98 ? -8.336 -20.781 -0.685 1 92.62 98 PRO A C 1
ATOM 749 O O . PRO A 1 98 ? -7.18 -20.438 -0.923 1 92.62 98 PRO A O 1
ATOM 752 N N . ARG A 1 99 ? -8.992 -20.453 0.394 1 89.5 99 ARG A N 1
ATOM 753 C CA . ARG A 1 99 ? -8.438 -19.562 1.406 1 89.5 99 ARG A CA 1
ATOM 754 C C . ARG A 1 99 ? -7.078 -20.062 1.887 1 89.5 99 ARG A C 1
ATOM 756 O O . ARG A 1 99 ? -6.168 -19.266 2.115 1 89.5 99 ARG A O 1
ATOM 763 N N . THR A 1 100 ? -6.934 -21.375 1.95 1 89.75 100 THR A N 1
ATOM 764 C CA . THR A 1 100 ? -5.703 -21.984 2.449 1 89.75 100 THR A CA 1
ATOM 765 C C . THR A 1 100 ? -4.539 -21.703 1.503 1 89.75 100 THR A C 1
ATOM 767 O O . THR A 1 100 ? -3.381 -21.672 1.924 1 89.75 100 THR A O 1
ATOM 770 N N . CYS A 1 101 ? -4.781 -21.422 0.199 1 88.75 101 CYS A N 1
ATOM 771 C CA . CYS A 1 101 ? -3.746 -21.172 -0.794 1 88.75 101 CYS A CA 1
ATOM 772 C C . CYS A 1 101 ? -3.504 -19.672 -0.948 1 88.75 101 CYS A C 1
ATOM 774 O O . CYS A 1 101 ? -2.623 -19.25 -1.703 1 88.75 101 CYS A O 1
ATOM 776 N N . ASN A 1 102 ? -4.242 -18.859 -0.279 1 91.69 102 ASN A N 1
ATOM 777 C CA . ASN A 1 102 ? -4.133 -17.406 -0.336 1 91.69 102 ASN A CA 1
ATOM 778 C C . ASN A 1 102 ? -3.771 -16.812 1.023 1 91.69 102 ASN A C 1
ATOM 780 O O . ASN A 1 102 ? -4.109 -15.664 1.318 1 91.69 102 ASN A O 1
ATOM 784 N N . ASP A 1 103 ? -3.129 -17.547 1.805 1 90.19 103 ASP A N 1
ATOM 785 C CA . ASP A 1 103 ? -2.904 -17.266 3.219 1 90.19 103 ASP A CA 1
ATOM 786 C C . ASP A 1 103 ? -2.123 -15.969 3.402 1 90.19 103 ASP A C 1
ATOM 788 O O . ASP A 1 103 ? -2.455 -15.156 4.266 1 90.19 103 ASP A O 1
ATOM 792 N N . ALA A 1 104 ? -1.127 -15.805 2.609 1 88.69 104 ALA A N 1
ATOM 793 C CA . ALA A 1 104 ? -0.284 -14.617 2.76 1 88.69 104 ALA A CA 1
ATOM 794 C C . ALA A 1 104 ? -1.096 -13.344 2.58 1 88.69 104 ALA A C 1
ATOM 796 O O . ALA A 1 104 ? -1.053 -12.445 3.428 1 88.69 104 ALA A O 1
ATOM 797 N N . ALA A 1 105 ? -1.833 -13.258 1.49 1 93 105 ALA A N 1
ATOM 798 C CA . ALA A 1 105 ? -2.662 -12.086 1.235 1 93 105 ALA A CA 1
ATOM 799 C C . ALA A 1 105 ? -3.729 -11.922 2.312 1 93 105 ALA A C 1
ATOM 801 O O . ALA A 1 105 ? -4.043 -10.797 2.719 1 93 105 ALA A O 1
ATOM 802 N N . HIS A 1 106 ? -4.238 -13.016 2.789 1 93.38 106 HIS A N 1
ATOM 803 C CA . HIS A 1 106 ? -5.223 -12.992 3.865 1 93.38 106 HIS A CA 1
ATOM 804 C C . HIS A 1 106 ? -4.641 -12.375 5.133 1 93.38 106 HIS A C 1
ATOM 806 O O . HIS A 1 106 ? -5.27 -11.523 5.758 1 93.38 106 HIS A O 1
ATOM 812 N N . ARG A 1 107 ? -3.49 -12.797 5.449 1 91.25 107 ARG A N 1
ATOM 813 C CA . ARG A 1 107 ? -2.828 -12.273 6.641 1 91.25 107 ARG A CA 1
ATOM 814 C C . ARG A 1 107 ? -2.521 -10.789 6.492 1 91.25 107 ARG A C 1
ATOM 816 O O . ARG A 1 107 ? -2.66 -10.023 7.449 1 91.25 107 ARG A O 1
ATOM 823 N N . LEU A 1 108 ? -2.104 -10.422 5.371 1 92.56 108 LEU A N 1
ATOM 824 C CA . LEU A 1 108 ? -1.814 -9.016 5.102 1 92.56 108 LEU A CA 1
ATOM 825 C C . LEU A 1 108 ? -3.072 -8.172 5.234 1 92.56 108 LEU A C 1
ATOM 827 O O . LEU A 1 108 ? -3.035 -7.078 5.812 1 92.56 108 LEU A O 1
ATOM 831 N N . ALA A 1 109 ? -4.148 -8.648 4.676 1 94.56 109 ALA A N 1
ATOM 832 C CA . ALA A 1 109 ? -5.422 -7.934 4.789 1 94.56 109 ALA A CA 1
ATOM 833 C C . ALA A 1 109 ? -5.84 -7.793 6.25 1 94.56 109 ALA A C 1
ATOM 835 O O . ALA A 1 109 ? -6.289 -6.727 6.672 1 94.56 109 ALA A O 1
ATOM 836 N N . LYS A 1 110 ? -5.672 -8.836 6.973 1 92.12 110 LYS A N 1
ATOM 837 C CA . LYS A 1 110 ? -6.008 -8.805 8.398 1 92.12 110 LYS A CA 1
ATOM 838 C C . LYS A 1 110 ? -5.125 -7.805 9.141 1 92.12 110 LYS A C 1
ATOM 840 O O . LYS A 1 110 ? -5.605 -7.086 10.023 1 92.12 110 LYS A O 1
ATOM 845 N N . LEU A 1 111 ? -3.885 -7.793 8.773 1 89.25 111 LEU A N 1
ATOM 846 C CA . LEU A 1 111 ? -2.947 -6.848 9.367 1 89.25 111 LEU A CA 1
ATOM 847 C C . LEU A 1 111 ? -3.404 -5.41 9.133 1 89.25 111 LEU A C 1
ATOM 849 O O . LEU A 1 111 ? -3.236 -4.551 10 1 89.25 111 LEU A O 1
ATOM 853 N N . SER A 1 112 ? -3.963 -5.164 8.047 1 92.25 112 SER A N 1
ATOM 854 C CA . SER A 1 112 ? -4.398 -3.816 7.691 1 92.25 112 SER A CA 1
ATOM 855 C C . SER A 1 112 ? -5.488 -3.32 8.633 1 92.25 112 SER A C 1
ATOM 857 O O . SER A 1 112 ? -5.5 -2.148 9.016 1 92.25 112 SER A O 1
ATOM 859 N N . ILE A 1 113 ? -6.371 -4.176 9.078 1 90.62 113 ILE A N 1
ATOM 860 C CA . ILE A 1 113 ? -7.523 -3.723 9.852 1 90.62 113 ILE A CA 1
ATOM 861 C C . ILE A 1 113 ? -7.285 -3.988 11.336 1 90.62 113 ILE A C 1
ATOM 863 O O . ILE A 1 113 ? -8.086 -3.592 12.18 1 90.62 113 ILE A O 1
ATOM 867 N N . GLU A 1 114 ? -6.27 -4.715 11.578 1 86.62 114 GLU A N 1
ATOM 868 C CA . GLU A 1 114 ? -5.812 -4.938 12.945 1 86.62 114 GLU A CA 1
ATOM 869 C C . GLU A 1 114 ? -4.32 -4.637 13.086 1 86.62 114 GLU A C 1
ATOM 871 O O . GLU A 1 114 ? -3.523 -5.535 13.359 1 86.62 114 GLU A O 1
ATOM 876 N N . PRO A 1 115 ? -4.059 -3.379 12.906 1 76 115 PRO A N 1
ATOM 877 C CA . PRO A 1 115 ? -2.637 -3.033 12.969 1 76 115 PRO A CA 1
ATOM 878 C C . PRO A 1 115 ? -2.066 -3.148 14.383 1 76 115 PRO A C 1
ATOM 880 O O . PRO A 1 115 ? -2.82 -3.158 15.359 1 76 115 PRO A O 1
ATOM 883 N N . PRO A 1 116 ? -0.798 -3.363 14.383 1 74.25 116 PRO A N 1
ATOM 884 C CA . PRO A 1 116 ? -0.185 -3.398 15.711 1 74.25 116 PRO A CA 1
ATOM 885 C C . PRO A 1 116 ? -0.435 -2.123 16.516 1 74.25 116 PRO A C 1
ATOM 887 O O . PRO A 1 116 ? -0.743 -1.077 15.938 1 74.25 116 PRO A O 1
ATOM 890 N N . ASP A 1 117 ? -0.422 -2.229 17.75 1 67.44 117 ASP A N 1
ATOM 891 C CA . ASP A 1 117 ? -0.742 -1.176 18.703 1 67.44 117 ASP A CA 1
ATOM 892 C C . ASP A 1 117 ? -0.044 0.133 18.344 1 67.44 117 ASP A C 1
ATOM 894 O O . ASP A 1 117 ? -0.624 1.212 18.484 1 67.44 117 ASP A O 1
ATOM 898 N N . VAL A 1 118 ? 1.068 -0 17.859 1 60.38 118 VAL A N 1
ATOM 899 C CA . VAL A 1 118 ? 1.879 1.18 17.562 1 60.38 118 VAL A CA 1
ATOM 900 C C . VAL A 1 118 ? 1.199 2.029 16.5 1 60.38 118 VAL A C 1
ATOM 902 O O . VAL A 1 118 ? 1.312 3.258 16.516 1 60.38 118 VAL A O 1
ATOM 905 N N . ILE A 1 119 ? 0.441 1.418 15.633 1 65.06 119 ILE A N 1
ATOM 906 C CA . ILE A 1 119 ? -0.223 2.088 14.523 1 65.06 119 ILE A CA 1
ATOM 907 C C . ILE A 1 119 ? -1.632 2.504 14.938 1 65.06 119 ILE A C 1
ATOM 909 O O . ILE A 1 119 ? -2.121 3.561 14.523 1 65.06 119 ILE A O 1
ATOM 913 N N . ARG A 1 120 ? -2.178 1.779 15.734 1 67.12 120 ARG A N 1
ATOM 914 C CA . ARG A 1 120 ? -3.557 2.004 16.156 1 67.12 120 ARG A CA 1
ATOM 915 C C . ARG A 1 120 ? -3.705 3.357 16.844 1 67.12 120 ARG A C 1
ATOM 917 O O . ARG A 1 120 ? -4.719 4.039 16.672 1 67.12 120 ARG A O 1
ATOM 924 N N . GLU A 1 121 ? -2.766 3.568 17.625 1 64.44 121 GLU A N 1
ATOM 925 C CA . GLU A 1 121 ? -2.826 4.82 18.375 1 64.44 121 GLU A CA 1
ATOM 926 C C . GLU A 1 121 ? -2.861 6.023 17.438 1 64.44 121 GLU A C 1
ATOM 928 O O . GLU A 1 121 ? -3.578 6.992 17.688 1 64.44 121 GLU A O 1
ATOM 933 N N . ASP A 1 122 ? -2.137 5.926 16.422 1 62.88 122 ASP A N 1
ATOM 934 C CA . ASP A 1 122 ? -2.098 7.023 15.461 1 62.88 122 ASP A CA 1
ATOM 935 C C . ASP A 1 122 ? -3.408 7.117 14.68 1 62.88 122 ASP A C 1
ATOM 937 O O . ASP A 1 122 ? -3.906 8.219 14.43 1 62.88 122 ASP A O 1
ATOM 941 N N . LEU A 1 123 ? -3.951 5.957 14.461 1 65 123 LEU A N 1
ATOM 942 C CA . LEU A 1 123 ? -5.223 5.879 13.75 1 65 123 LEU A CA 1
ATOM 943 C C . LEU A 1 123 ? -6.359 6.422 14.602 1 65 123 LEU A C 1
ATOM 945 O O . LEU A 1 123 ? -7.246 7.113 14.094 1 65 123 LEU A O 1
ATOM 949 N N . SER A 1 124 ? -6.215 5.977 15.805 1 60.53 124 SER A N 1
ATOM 950 C CA . SER A 1 124 ? -7.254 6.426 16.734 1 60.53 124 SER A CA 1
ATOM 951 C C . SER A 1 124 ? -7.305 7.949 16.812 1 60.53 124 SER A C 1
ATOM 953 O O . SER A 1 124 ? -8.391 8.539 16.859 1 60.53 124 SER A O 1
ATOM 955 N N . HIS A 1 125 ? -6.164 8.422 16.734 1 59.25 125 HIS A N 1
ATOM 956 C CA . HIS A 1 125 ? -6.109 9.875 16.812 1 59.25 125 HIS A CA 1
ATOM 957 C C . HIS A 1 125 ? -6.766 10.508 15.586 1 59.25 125 HIS A C 1
ATOM 959 O O . HIS A 1 125 ? -7.469 11.516 15.703 1 59.25 125 HIS A O 1
ATOM 965 N N . ASP A 1 126 ? -6.578 9.883 14.508 1 59.34 126 ASP A N 1
ATOM 966 C CA . ASP A 1 126 ? -7.156 10.391 13.266 1 59.34 126 ASP A CA 1
ATOM 967 C C . ASP A 1 126 ? -8.672 10.219 13.258 1 59.34 126 ASP A C 1
ATOM 969 O O . ASP A 1 126 ? -9.398 11.102 12.789 1 59.34 126 ASP A O 1
ATOM 973 N N . LEU A 1 127 ? -9.031 9.016 13.695 1 56.28 127 LEU A N 1
ATOM 974 C CA . LEU A 1 127 ? -10.438 8.633 13.664 1 56.28 127 LEU A CA 1
ATOM 975 C C . LEU A 1 127 ? -11.242 9.43 14.68 1 56.28 127 LEU A C 1
ATOM 977 O O . LEU A 1 127 ? -12.367 9.844 14.398 1 56.28 127 LEU A O 1
ATOM 981 N N . TYR A 1 128 ? -10.578 9.672 15.875 1 49.44 128 TYR A N 1
ATOM 982 C CA . TYR A 1 128 ? -11.32 10.297 16.969 1 49.44 128 TYR A CA 1
ATOM 983 C C . TYR A 1 128 ? -11.133 11.812 16.953 1 49.44 128 TYR A C 1
ATOM 985 O O . TYR A 1 128 ? -11.844 12.531 17.656 1 49.44 128 TYR A O 1
ATOM 993 N N . SER A 1 129 ? -10.188 12.18 16.219 1 47.41 129 SER A N 1
ATOM 994 C CA . SER A 1 129 ? -10.078 13.633 16.203 1 47.41 129 SER A CA 1
ATOM 995 C C . SER A 1 129 ? -11.07 14.25 15.227 1 47.41 129 SER A C 1
ATOM 997 O O . SER A 1 129 ? -11.07 15.469 15.016 1 47.41 129 SER A O 1
ATOM 999 N N . ARG A 1 130 ? -11.922 13.453 14.68 1 45.06 130 ARG A N 1
ATOM 1000 C CA . ARG A 1 130 ? -13.031 14.031 13.922 1 45.06 130 ARG A CA 1
ATOM 1001 C C . ARG A 1 130 ? -14.203 14.359 14.844 1 45.06 130 ARG A C 1
ATOM 1003 O O . ARG A 1 130 ? -14.469 13.641 15.805 1 45.06 130 ARG A O 1
ATOM 1010 N N . MET B 1 1 ? -0.03 24.547 10.703 1 31.92 1 MET B N 1
ATOM 1011 C CA . MET B 1 1 ? -1.483 24.422 10.766 1 31.92 1 MET B CA 1
ATOM 1012 C C . MET B 1 1 ? -2.037 23.891 9.445 1 31.92 1 MET B C 1
ATOM 1014 O O . MET B 1 1 ? -1.726 24.422 8.375 1 31.92 1 MET B O 1
ATOM 1018 N N . THR B 1 2 ? -2.24 22.578 9.336 1 44.81 2 THR B N 1
ATOM 1019 C CA . THR B 1 2 ? -2.893 22.078 8.125 1 44.81 2 THR B CA 1
ATOM 1020 C C . THR B 1 2 ? -4.023 23.016 7.699 1 44.81 2 THR B C 1
ATOM 1022 O O . THR B 1 2 ? -4.848 23.422 8.523 1 44.81 2 THR B O 1
ATOM 1025 N N . PRO B 1 3 ? -3.947 23.75 6.746 1 46.56 3 PRO B N 1
ATOM 1026 C CA . PRO B 1 3 ? -5.117 24.562 6.414 1 46.56 3 PRO B CA 1
ATOM 1027 C C . PRO B 1 3 ? -6.426 23.781 6.5 1 46.56 3 PRO B C 1
ATOM 1029 O O . PRO B 1 3 ? -6.434 22.562 6.324 1 46.56 3 PRO B O 1
ATOM 1032 N N . THR B 1 4 ? -7.285 24.094 7.477 1 54.47 4 THR B N 1
ATOM 1033 C CA . THR B 1 4 ? -8.562 23.516 7.875 1 54.47 4 THR B CA 1
ATOM 1034 C C . THR B 1 4 ? -9.367 23.078 6.648 1 54.47 4 THR B C 1
ATOM 1036 O O . THR B 1 4 ? -9.906 21.969 6.617 1 54.47 4 THR B O 1
ATOM 1039 N N . ASP B 1 5 ? -9.836 23.969 5.637 1 64.5 5 ASP B N 1
ATOM 1040 C CA . ASP B 1 5 ? -10.969 23.594 4.793 1 64.5 5 ASP B CA 1
ATOM 1041 C C . ASP B 1 5 ? -10.5 22.953 3.49 1 64.5 5 ASP B C 1
ATOM 1043 O O . ASP B 1 5 ? -9.68 23.531 2.77 1 64.5 5 ASP B O 1
ATOM 1047 N N . GLY B 1 6 ? -10.555 21.703 3.17 1 77.62 6 GLY B N 1
ATOM 1048 C CA . GLY B 1 6 ? -10.422 20.984 1.912 1 77.62 6 GLY B CA 1
ATOM 1049 C C . GLY B 1 6 ? -9.047 20.391 1.712 1 77.62 6 GLY B C 1
ATOM 1050 O O . GLY B 1 6 ? -8.812 19.656 0.747 1 77.62 6 GLY B O 1
ATOM 1051 N N . TRP B 1 7 ? -8.031 20.75 2.748 1 85.19 7 TRP B N 1
ATOM 1052 C CA . TRP B 1 7 ? -6.672 20.234 2.574 1 85.19 7 TRP B CA 1
ATOM 1053 C C . TRP B 1 7 ? -6.527 18.859 3.207 1 85.19 7 TRP B C 1
ATOM 1055 O O . TRP B 1 7 ? -7.086 18.594 4.277 1 85.19 7 TRP B O 1
ATOM 1065 N N . PHE B 1 8 ? -5.719 18.125 2.475 1 88 8 PHE B N 1
ATOM 1066 C CA . PHE B 1 8 ? -5.344 16.828 3.025 1 88 8 PHE B CA 1
ATOM 1067 C C . PHE B 1 8 ? -3.852 16.781 3.326 1 88 8 PHE B C 1
ATOM 1069 O O . PHE B 1 8 ? -3.062 17.484 2.689 1 88 8 PHE B O 1
ATOM 1076 N N . LYS B 1 9 ? -3.559 16.047 4.348 1 91.38 9 LYS B N 1
ATOM 1077 C CA . LYS B 1 9 ? -2.162 15.914 4.754 1 91.38 9 LYS B CA 1
ATOM 1078 C C . LYS B 1 9 ? -1.659 14.484 4.531 1 91.38 9 LYS B C 1
ATOM 1080 O O . LYS B 1 9 ? -2.324 13.523 4.91 1 91.38 9 LYS B O 1
ATOM 1085 N N . LEU B 1 10 ? -0.511 14.43 3.938 1 93.06 10 LEU B N 1
ATOM 1086 C CA . LEU B 1 10 ? 0.151 13.148 3.688 1 93.06 10 LEU B CA 1
ATOM 1087 C C . LEU B 1 10 ? 1.512 13.102 4.375 1 93.06 10 LEU B C 1
ATOM 1089 O O . LEU B 1 10 ? 2.367 13.953 4.129 1 93.06 10 LEU B O 1
ATOM 1093 N N . ASN B 1 11 ? 1.679 12.133 5.262 1 94 11 ASN B N 1
ATOM 1094 C CA . ASN B 1 11 ? 2.979 11.82 5.848 1 94 11 ASN B CA 1
ATOM 1095 C C . ASN B 1 11 ? 3.609 10.594 5.188 1 94 11 ASN B C 1
ATOM 1097 O O . ASN B 1 11 ? 2.953 9.562 5.027 1 94 11 ASN B O 1
ATOM 1101 N N . VAL B 1 12 ? 4.871 10.719 4.836 1 95.38 12 VAL B N 1
ATOM 1102 C CA . VAL B 1 12 ? 5.523 9.586 4.184 1 95.38 12 VAL B CA 1
ATOM 1103 C C . VAL B 1 12 ? 6.902 9.359 4.805 1 95.38 12 VAL B C 1
ATOM 1105 O O . VAL B 1 12 ? 7.508 10.289 5.344 1 95.38 12 VAL B O 1
ATOM 1108 N N . ASP B 1 13 ? 7.375 8.164 4.762 1 96.38 13 ASP B N 1
ATOM 1109 C CA . ASP B 1 13 ? 8.711 7.773 5.199 1 96.38 13 ASP B CA 1
ATOM 1110 C C . ASP B 1 13 ? 9.133 6.457 4.551 1 96.38 13 ASP B C 1
ATOM 1112 O O . ASP B 1 13 ? 8.289 5.613 4.242 1 96.38 13 ASP B O 1
ATOM 1116 N N . GLY B 1 14 ? 10.398 6.344 4.297 1 96.12 14 GLY B N 1
ATOM 1117 C CA . GLY B 1 14 ? 10.984 5.125 3.766 1 96.12 14 GLY B CA 1
ATOM 1118 C C . GLY B 1 14 ? 11.953 4.461 4.723 1 96.12 14 GLY B C 1
ATOM 1119 O O . GLY B 1 14 ? 12.438 5.094 5.664 1 96.12 14 GLY B O 1
ATOM 1120 N N . ALA B 1 15 ? 12.172 3.213 4.523 1 95.44 15 ALA B N 1
ATOM 1121 C CA . ALA B 1 15 ? 13.117 2.439 5.316 1 95.44 15 ALA B CA 1
ATOM 1122 C C . ALA B 1 15 ? 13.805 1.373 4.465 1 95.44 15 ALA B C 1
ATOM 1124 O O . ALA B 1 15 ? 13.266 0.948 3.439 1 95.44 15 ALA B O 1
ATOM 1125 N N . VAL B 1 16 ? 14.977 1.084 4.906 1 94.69 16 VAL B N 1
ATOM 1126 C CA . VAL B 1 16 ? 15.734 0.061 4.195 1 94.69 16 VAL B CA 1
ATOM 1127 C C . VAL B 1 16 ? 16.297 -0.947 5.191 1 94.69 16 VAL B C 1
ATOM 1129 O O . VAL B 1 16 ? 16.672 -0.582 6.309 1 94.69 16 VAL B O 1
ATOM 1132 N N . LYS B 1 17 ? 16.219 -2.111 4.816 1 89.31 17 LYS B N 1
ATOM 1133 C CA . LYS B 1 17 ? 16.953 -3.145 5.531 1 89.31 17 LYS B CA 1
ATOM 1134 C C . LYS B 1 17 ? 18.25 -3.498 4.801 1 89.31 17 LYS B C 1
ATOM 1136 O O . LYS B 1 17 ? 18.25 -4.344 3.9 1 89.31 17 LYS B O 1
ATOM 1141 N N . VAL B 1 18 ? 19.188 -2.867 5.277 1 79.88 18 VAL B N 1
ATOM 1142 C CA . VAL B 1 18 ? 20.5 -2.936 4.637 1 79.88 18 VAL B CA 1
ATOM 1143 C C . VAL B 1 18 ? 21 -4.379 4.629 1 79.88 18 VAL B C 1
ATOM 1145 O O . VAL B 1 18 ? 20.875 -5.09 5.629 1 79.88 18 VAL B O 1
ATOM 1148 N N . GLY B 1 19 ? 21.5 -4.875 3.512 1 81.31 19 GLY B N 1
ATOM 1149 C CA . GLY B 1 19 ? 22.094 -6.199 3.408 1 81.31 19 GLY B CA 1
ATOM 1150 C C . GLY B 1 19 ? 21.094 -7.258 2.965 1 81.31 19 GLY B C 1
ATOM 1151 O O . GLY B 1 19 ? 21.5 -8.328 2.5 1 81.31 19 GLY B O 1
ATOM 1152 N N . GLU B 1 20 ? 19.797 -6.969 3.072 1 81.62 20 GLU B N 1
ATOM 1153 C CA . GLU B 1 20 ? 18.766 -7.945 2.697 1 81.62 20 GLU B CA 1
ATOM 1154 C C . GLU B 1 20 ? 18.125 -7.586 1.36 1 81.62 20 GLU B C 1
ATOM 1156 O O . GLU B 1 20 ? 17.344 -8.367 0.812 1 81.62 20 GLU B O 1
ATOM 1161 N N . GLY B 1 21 ? 18.453 -6.426 0.914 1 85.56 21 GLY B N 1
ATOM 1162 C CA . GLY B 1 21 ? 17.922 -6.031 -0.377 1 85.56 21 GLY B CA 1
ATOM 1163 C C . GLY B 1 21 ? 16.422 -5.758 -0.338 1 85.56 21 GLY B C 1
ATOM 1164 O O . GLY B 1 21 ? 15.68 -6.234 -1.197 1 85.56 21 GLY B O 1
ATOM 1165 N N . ILE B 1 22 ? 16 -5.129 0.764 1 88.12 22 ILE B N 1
ATOM 1166 C CA . ILE B 1 22 ? 14.586 -4.828 0.928 1 88.12 22 ILE B CA 1
ATOM 1167 C C . ILE B 1 22 ? 14.406 -3.342 1.229 1 88.12 22 ILE B C 1
ATOM 1169 O O . ILE B 1 22 ? 15.156 -2.766 2.021 1 88.12 22 ILE B O 1
ATOM 1173 N N . GLY B 1 23 ? 13.539 -2.732 0.49 1 91.94 23 GLY B N 1
ATOM 1174 C CA . GLY B 1 23 ? 13.062 -1.392 0.798 1 91.94 23 GLY B CA 1
ATOM 1175 C C . GLY B 1 23 ? 11.602 -1.354 1.201 1 91.94 23 GLY B C 1
ATOM 1176 O O . GLY B 1 23 ? 10.828 -2.234 0.826 1 91.94 23 GLY B O 1
ATOM 1177 N N . GLY B 1 24 ? 11.305 -0.422 1.964 1 94.69 24 GLY B N 1
ATOM 1178 C CA . GLY B 1 24 ? 9.945 -0.256 2.447 1 94.69 24 GLY B CA 1
ATOM 1179 C C . GLY B 1 24 ? 9.484 1.189 2.451 1 94.69 24 GLY B C 1
ATOM 1180 O O . GLY B 1 24 ? 10.297 2.105 2.322 1 94.69 24 GLY B O 1
ATOM 1181 N N . ALA B 1 25 ? 8.195 1.314 2.525 1 95.56 25 ALA B N 1
ATOM 1182 C CA . ALA B 1 25 ? 7.566 2.631 2.539 1 95.56 25 ALA B CA 1
ATOM 1183 C C . ALA B 1 25 ? 6.332 2.639 3.438 1 95.56 25 ALA B C 1
ATOM 1185 O O . ALA B 1 25 ? 5.617 1.638 3.533 1 95.56 25 ALA B O 1
ATOM 1186 N N . GLY B 1 26 ? 6.145 3.764 4.078 1 95.19 26 GLY B N 1
ATOM 1187 C CA . GLY B 1 26 ? 4.941 4.047 4.852 1 95.19 26 GLY B CA 1
ATOM 1188 C C . GLY B 1 26 ? 4.301 5.375 4.484 1 95.19 26 GLY B C 1
ATOM 1189 O O . GLY B 1 26 ? 4.996 6.352 4.199 1 95.19 26 GLY B O 1
ATOM 1190 N N . GLY B 1 27 ? 3.006 5.348 4.5 1 93.94 27 GLY B N 1
ATOM 1191 C CA . GLY B 1 27 ? 2.23 6.551 4.238 1 93.94 27 GLY B CA 1
ATOM 1192 C C . GLY B 1 27 ? 0.982 6.652 5.09 1 93.94 27 GLY B C 1
ATOM 1193 O O . GLY B 1 27 ? 0.332 5.645 5.375 1 93.94 27 GLY B O 1
ATOM 1194 N N . ARG B 1 28 ? 0.717 7.824 5.441 1 91.94 28 ARG B N 1
ATOM 1195 C CA . ARG B 1 28 ? -0.492 8.117 6.207 1 91.94 28 ARG B CA 1
ATOM 1196 C C . ARG B 1 28 ? -1.179 9.375 5.688 1 91.94 28 ARG B C 1
ATOM 1198 O O . ARG B 1 28 ? -0.562 10.438 5.617 1 91.94 28 ARG B O 1
ATOM 1205 N N . PHE B 1 29 ? -2.363 9.156 5.266 1 88.38 29 PHE B N 1
ATOM 1206 C CA . PHE B 1 29 ? -3.213 10.25 4.812 1 88.38 29 PHE B CA 1
ATOM 1207 C C . PHE B 1 29 ? -4.203 10.648 5.898 1 88.38 29 PHE B C 1
ATOM 1209 O O . PHE B 1 29 ? -5.078 9.867 6.27 1 88.38 29 PHE B O 1
ATOM 1216 N N . VAL B 1 30 ? -4.02 11.859 6.266 1 80.44 30 VAL B N 1
ATOM 1217 C CA . VAL B 1 30 ? -4.75 12.359 7.426 1 80.44 30 VAL B CA 1
ATOM 1218 C C . VAL B 1 30 ? -6.078 12.969 6.98 1 80.44 30 VAL B C 1
ATOM 1220 O O . VAL B 1 30 ? -6.211 13.406 5.84 1 80.44 30 VAL B O 1
ATOM 1223 N N . LYS B 1 31 ? -7.203 12.914 7.758 1 72.81 31 LYS B N 1
ATOM 1224 C CA . LYS B 1 31 ? -8.586 13.359 7.59 1 72.81 31 LYS B CA 1
ATOM 1225 C C . LYS B 1 31 ? -9.453 12.242 7.023 1 72.81 31 LYS B C 1
ATOM 1227 O O . LYS B 1 31 ? -10.617 12.102 7.402 1 72.81 31 LYS B O 1
ATOM 1232 N N . VAL B 1 32 ? -8.977 11.461 6.012 1 69.31 32 VAL B N 1
ATOM 1233 C CA . VAL B 1 32 ? -9.766 10.336 5.527 1 69.31 32 VAL B CA 1
ATOM 1234 C C . VAL B 1 32 ? -9.203 9.031 6.086 1 69.31 32 VAL B C 1
ATOM 1236 O O . VAL B 1 32 ? -9.859 7.988 6.031 1 69.31 32 VAL B O 1
ATOM 1239 N N . THR B 1 33 ? -8.297 9 6.777 1 78.5 33 THR B N 1
ATOM 1240 C CA . THR B 1 33 ? -7.531 7.902 7.363 1 78.5 33 THR B CA 1
ATOM 1241 C C . THR B 1 33 ? -7.219 6.84 6.316 1 78.5 33 THR B C 1
ATOM 1243 O O . THR B 1 33 ? -8.047 5.969 6.039 1 78.5 33 THR B O 1
ATOM 1246 N N . VAL B 1 34 ? -6.242 6.926 5.676 1 84 34 VAL B N 1
ATOM 1247 C CA . VAL B 1 34 ? -5.652 5.957 4.758 1 84 34 VAL B CA 1
ATOM 1248 C C . VAL B 1 34 ? -4.203 5.684 5.16 1 84 34 VAL B C 1
ATOM 1250 O O . VAL B 1 34 ? -3.426 6.617 5.371 1 84 34 VAL B O 1
ATOM 1253 N N . VAL B 1 35 ? -3.98 4.445 5.348 1 89.44 35 VAL B N 1
ATOM 1254 C CA . VAL B 1 35 ? -2.633 4.023 5.719 1 89.44 35 VAL B CA 1
ATOM 1255 C C . VAL B 1 35 ? -2.105 3.023 4.695 1 89.44 35 VAL B C 1
ATOM 1257 O O . VAL B 1 35 ? -2.842 2.146 4.238 1 89.44 35 VAL B O 1
ATOM 1260 N N . SER B 1 36 ? -0.881 3.178 4.367 1 93 36 SER B N 1
ATOM 1261 C CA .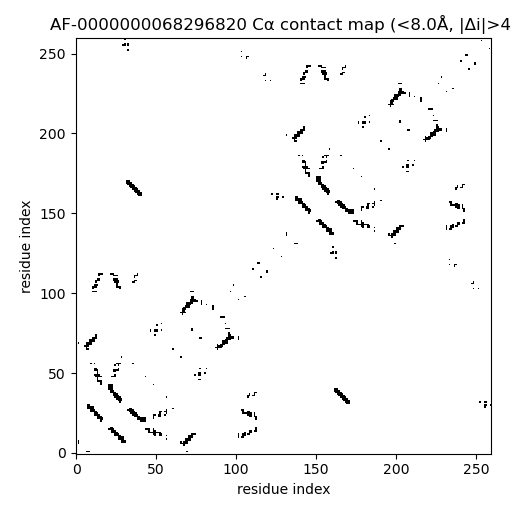 SER B 1 36 ? -0.274 2.275 3.393 1 93 36 SER B CA 1
ATOM 1262 C C . SER B 1 36 ? 1.092 1.789 3.865 1 93 36 SER B C 1
ATOM 1264 O O . SER B 1 36 ? 1.858 2.553 4.453 1 93 36 SER B O 1
ATOM 1266 N N . VAL B 1 37 ? 1.356 0.551 3.625 1 93.12 37 VAL B N 1
ATOM 1267 C CA . VAL B 1 37 ? 2.645 -0.094 3.863 1 93.12 37 VAL B CA 1
ATOM 1268 C C . VAL B 1 37 ? 3.07 -0.869 2.617 1 93.12 37 VAL B C 1
ATOM 1270 O O . VAL B 1 37 ? 2.281 -1.627 2.051 1 93.12 37 VAL B O 1
ATOM 1273 N N . LEU B 1 38 ? 4.305 -0.658 2.203 1 93.44 38 LEU B N 1
ATOM 1274 C CA . LEU B 1 38 ? 4.816 -1.299 0.997 1 93.44 38 LEU B CA 1
ATOM 1275 C C . LEU B 1 38 ? 6.219 -1.85 1.229 1 93.44 38 LEU B C 1
ATOM 1277 O O . LEU B 1 38 ? 7.066 -1.175 1.817 1 93.44 38 LEU B O 1
ATOM 1281 N N . LEU B 1 39 ? 6.41 -3.051 0.912 1 91.31 39 LEU B N 1
ATOM 1282 C CA . LEU B 1 39 ? 7.727 -3.684 0.898 1 91.31 39 LEU B CA 1
ATOM 1283 C C . LEU B 1 39 ? 8.109 -4.105 -0.515 1 91.31 39 LEU B C 1
ATOM 1285 O O . LEU B 1 39 ? 7.301 -4.703 -1.231 1 91.31 39 LEU B O 1
ATOM 1289 N N . VAL B 1 40 ? 9.266 -3.777 -0.917 1 89 40 VAL B N 1
ATOM 1290 C CA . VAL B 1 40 ? 9.758 -4.121 -2.25 1 89 40 VAL B CA 1
ATOM 1291 C C . VAL B 1 40 ? 11.156 -4.73 -2.148 1 89 40 VAL B C 1
ATOM 1293 O O . VAL B 1 40 ? 12.031 -4.18 -1.472 1 89 40 VAL B O 1
ATOM 1296 N N . GLN B 1 41 ? 11.273 -5.797 -2.807 1 85.44 41 GLN B N 1
ATOM 1297 C CA . GLN B 1 41 ? 12.609 -6.379 -2.9 1 85.44 41 GLN B CA 1
ATOM 1298 C C . GLN B 1 41 ? 13.469 -5.621 -3.906 1 85.44 41 GLN B C 1
ATOM 1300 O O . GLN B 1 41 ? 13 -5.277 -4.996 1 85.44 41 GLN B O 1
ATOM 1305 N N . GLY B 1 42 ? 14.672 -5.379 -3.539 1 83.12 42 GLY B N 1
ATOM 1306 C CA . GLY B 1 42 ? 15.625 -4.68 -4.387 1 83.12 42 GLY B CA 1
ATOM 1307 C C . GLY B 1 42 ? 16.688 -3.941 -3.598 1 83.12 42 GLY B C 1
ATOM 1308 O O . GLY B 1 42 ? 16.594 -3.818 -2.375 1 83.12 42 GLY B O 1
ATOM 1309 N N . SER B 1 43 ? 17.641 -3.564 -4.27 1 86.5 43 SER B N 1
ATOM 1310 C CA . SER B 1 43 ? 18.688 -2.762 -3.652 1 86.5 43 SER B CA 1
ATOM 1311 C C . SER B 1 43 ? 18.281 -1.291 -3.578 1 86.5 43 SER B C 1
ATOM 1313 O O . SER B 1 43 ? 18.172 -0.622 -4.609 1 86.5 43 SER B O 1
ATOM 1315 N N . PHE B 1 44 ? 17.953 -0.845 -2.385 1 90.56 44 PHE B N 1
ATOM 1316 C CA . PHE B 1 44 ? 17.547 0.537 -2.162 1 90.56 44 PHE B CA 1
ATOM 1317 C C . PHE B 1 44 ? 18.562 1.268 -1.287 1 90.56 44 PHE B C 1
ATOM 1319 O O . PHE B 1 44 ? 19.094 0.694 -0.335 1 90.56 44 PHE B O 1
ATOM 1326 N N . SER B 1 45 ? 18.859 2.457 -1.699 1 92.94 45 SER B N 1
ATOM 1327 C CA . SER B 1 45 ? 19.406 3.389 -0.718 1 92.94 45 SER B CA 1
ATOM 1328 C C . SER B 1 45 ? 18.297 3.998 0.141 1 92.94 45 SER B C 1
ATOM 1330 O O . SER B 1 45 ? 17.125 3.906 -0.2 1 92.94 45 SER B O 1
ATOM 1332 N N . VAL B 1 46 ? 18.688 4.547 1.232 1 91.81 46 VAL B N 1
ATOM 1333 C CA . VAL B 1 46 ? 17.719 5.207 2.105 1 91.81 46 VAL B CA 1
ATOM 1334 C C . VAL B 1 46 ? 16.953 6.277 1.322 1 91.81 46 VAL B C 1
ATOM 1336 O O . VAL B 1 46 ? 15.727 6.359 1.403 1 91.81 46 VAL B O 1
ATOM 1339 N N . LYS B 1 47 ? 17.672 7.035 0.517 1 92.06 47 LYS B N 1
ATOM 1340 C CA . LYS B 1 47 ? 17.078 8.078 -0.303 1 92.06 47 LYS B CA 1
ATOM 1341 C C . LYS B 1 47 ? 16.031 7.5 -1.265 1 92.06 47 LYS B C 1
ATOM 1343 O O . LYS B 1 47 ? 14.953 8.055 -1.426 1 92.06 47 LYS B O 1
ATOM 1348 N N . GLN B 1 48 ? 16.359 6.43 -1.832 1 92.06 48 GLN B N 1
ATOM 1349 C CA . GLN B 1 48 ? 15.445 5.781 -2.77 1 92.06 48 GLN B CA 1
ATOM 1350 C C . GLN B 1 48 ? 14.188 5.293 -2.066 1 92.06 48 GLN B C 1
ATOM 1352 O O . GLN B 1 48 ? 13.086 5.371 -2.623 1 92.06 48 GLN B O 1
ATOM 1357 N N . ALA B 1 49 ? 14.344 4.75 -0.92 1 94.81 49 ALA B N 1
ATOM 1358 C CA . ALA B 1 49 ? 13.188 4.289 -0.15 1 94.81 49 ALA B CA 1
ATOM 1359 C C . ALA B 1 49 ? 12.266 5.453 0.197 1 94.81 49 ALA B C 1
ATOM 1361 O O . ALA B 1 49 ? 11.039 5.316 0.148 1 94.81 49 ALA B O 1
ATOM 1362 N N . GLU B 1 50 ? 12.836 6.586 0.604 1 94.62 50 GLU B N 1
ATOM 1363 C CA . GLU B 1 50 ? 12.047 7.781 0.896 1 94.62 50 GLU B CA 1
ATOM 1364 C C . GLU B 1 50 ? 11.273 8.25 -0.334 1 94.62 50 GLU B C 1
ATOM 1366 O O . GLU B 1 50 ? 10.102 8.617 -0.234 1 94.62 50 GLU B O 1
ATOM 1371 N N . LEU B 1 51 ? 11.891 8.195 -1.449 1 93.19 51 LEU B N 1
ATOM 1372 C CA . LEU B 1 51 ? 11.234 8.594 -2.693 1 93.19 51 LEU B CA 1
ATOM 1373 C C . LEU B 1 51 ? 10.125 7.609 -3.057 1 93.19 51 LEU B C 1
ATOM 1375 O O . LEU B 1 51 ? 9.086 8.008 -3.576 1 93.19 51 LEU B O 1
ATOM 1379 N N . LEU B 1 52 ? 10.438 6.355 -2.811 1 92.06 52 LEU B N 1
ATOM 1380 C CA . LEU B 1 52 ? 9.414 5.336 -3.01 1 92.06 52 LEU B CA 1
ATOM 1381 C C . LEU B 1 52 ? 8.172 5.641 -2.174 1 92.06 52 LEU B C 1
ATOM 1383 O O . LEU B 1 52 ? 7.051 5.559 -2.674 1 92.06 52 LEU B O 1
ATOM 1387 N N . ALA B 1 53 ? 8.383 5.973 -0.974 1 95.12 53 ALA B N 1
ATOM 1388 C CA . ALA B 1 53 ? 7.285 6.305 -0.075 1 95.12 53 ALA B CA 1
ATOM 1389 C C . ALA B 1 53 ? 6.492 7.5 -0.592 1 95.12 53 ALA B C 1
ATOM 1391 O O . ALA B 1 53 ? 5.262 7.508 -0.542 1 95.12 53 ALA B O 1
ATOM 1392 N N . LEU B 1 54 ? 7.199 8.5 -1.048 1 93.94 54 LEU B N 1
ATOM 1393 C CA . LEU B 1 54 ? 6.551 9.68 -1.609 1 93.94 54 LEU B CA 1
ATOM 1394 C C . LEU B 1 54 ? 5.695 9.305 -2.816 1 93.94 54 LEU B C 1
ATOM 1396 O O . LEU B 1 54 ? 4.523 9.68 -2.889 1 93.94 54 LEU B O 1
ATOM 1400 N N . ARG B 1 55 ? 6.215 8.57 -3.689 1 91.19 55 ARG B N 1
ATOM 1401 C CA . ARG B 1 55 ? 5.512 8.195 -4.91 1 91.19 55 ARG B CA 1
ATOM 1402 C C . ARG B 1 55 ? 4.262 7.371 -4.598 1 91.19 55 ARG B C 1
ATOM 1404 O O . ARG B 1 55 ? 3.191 7.625 -5.148 1 91.19 55 ARG B O 1
ATOM 1411 N N . GLU B 1 56 ? 4.457 6.398 -3.787 1 91.12 56 GLU B N 1
ATOM 1412 C CA . GLU B 1 56 ? 3.324 5.559 -3.416 1 91.12 56 GLU B CA 1
ATOM 1413 C C . GLU B 1 56 ? 2.236 6.375 -2.721 1 91.12 56 GLU B C 1
ATOM 1415 O O . GLU B 1 56 ? 1.048 6.188 -2.984 1 91.12 56 GLU B O 1
ATOM 1420 N N . GLY B 1 57 ? 2.646 7.191 -1.826 1 91.44 57 GLY B N 1
ATOM 1421 C CA . GLY B 1 57 ? 1.697 8.062 -1.149 1 91.44 57 GLY B CA 1
ATOM 1422 C C . GLY B 1 57 ? 0.935 8.969 -2.098 1 91.44 57 GLY B C 1
ATOM 1423 O O . GLY B 1 57 ? -0.283 9.117 -1.979 1 91.44 57 GLY B O 1
ATOM 1424 N N . LEU B 1 58 ? 1.61 9.531 -2.986 1 89.94 58 LEU B N 1
ATOM 1425 C CA . LEU B 1 58 ? 0.984 10.43 -3.951 1 89.94 58 LEU B CA 1
ATOM 1426 C C . LEU B 1 58 ? 0.002 9.672 -4.84 1 89.94 58 LEU B C 1
ATOM 1428 O O . LEU B 1 58 ? -1.067 10.188 -5.172 1 89.94 58 LEU B O 1
ATOM 1432 N N . HIS B 1 59 ? 0.395 8.531 -5.211 1 86.75 59 HIS B N 1
ATOM 1433 C CA . HIS B 1 59 ? -0.515 7.711 -6 1 86.75 59 HIS B CA 1
ATOM 1434 C C . HIS B 1 59 ? -1.817 7.453 -5.25 1 86.75 59 HIS B C 1
ATOM 1436 O O . HIS B 1 59 ? -2.9 7.535 -5.832 1 86.75 59 HIS B O 1
ATOM 1442 N N . LEU B 1 60 ? -1.738 7.156 -4.016 1 84.19 60 LEU B N 1
ATOM 1443 C CA . LEU B 1 60 ? -2.908 6.867 -3.193 1 84.19 60 LEU B CA 1
ATOM 1444 C C . LEU B 1 60 ? -3.805 8.094 -3.068 1 84.19 60 LEU B C 1
ATOM 1446 O O . LEU B 1 60 ? -5.027 7.992 -3.191 1 84.19 60 LEU B O 1
ATOM 1450 N N . VAL B 1 61 ? -3.166 9.242 -2.857 1 85.31 61 VAL B N 1
ATOM 1451 C CA . VAL B 1 61 ? -3.924 10.477 -2.67 1 85.31 61 VAL B CA 1
ATOM 1452 C C . VAL B 1 61 ? -4.629 10.852 -3.973 1 85.31 61 VAL B C 1
ATOM 1454 O O . VAL B 1 61 ? -5.75 11.359 -3.953 1 85.31 61 VAL B O 1
ATOM 1457 N N . GLN B 1 62 ? -3.994 10.586 -5.047 1 83.88 62 GLN B N 1
ATOM 1458 C CA . GLN B 1 62 ? -4.582 10.883 -6.348 1 83.88 62 GLN B CA 1
ATOM 1459 C C . GLN B 1 62 ? -5.816 10.023 -6.602 1 83.88 62 GLN B C 1
ATOM 1461 O O . GLN B 1 62 ? -6.809 10.5 -7.16 1 83.88 62 GLN B O 1
ATOM 1466 N N . ARG B 1 63 ? -5.754 8.875 -6.156 1 77.38 63 ARG B N 1
ATOM 1467 C CA . ARG B 1 63 ? -6.863 7.953 -6.363 1 77.38 63 ARG B CA 1
ATOM 1468 C C . ARG B 1 63 ? -8.078 8.359 -5.535 1 77.38 63 ARG B C 1
ATOM 1470 O O . ARG B 1 63 ? -9.211 8.039 -5.895 1 77.38 63 ARG B O 1
ATOM 1477 N N . VAL B 1 64 ? -7.887 9.094 -4.469 1 76.38 64 VAL B N 1
ATOM 1478 C CA . VAL B 1 64 ? -8.977 9.516 -3.598 1 76.38 64 VAL B CA 1
ATOM 1479 C C . VAL B 1 64 ? -9.578 10.82 -4.121 1 76.38 64 VAL B C 1
ATOM 1481 O O . VAL B 1 64 ? -10.695 11.195 -3.746 1 76.38 64 VAL B O 1
ATOM 1484 N N . GLY B 1 65 ? -8.828 11.5 -5.027 1 78.25 65 GLY B N 1
ATOM 1485 C CA . GLY B 1 65 ? -9.336 12.719 -5.633 1 78.25 65 GLY B CA 1
ATOM 1486 C C . GLY B 1 65 ? -8.961 13.969 -4.863 1 78.25 65 GLY B C 1
ATOM 1487 O O . GLY B 1 65 ? -9.672 14.969 -4.91 1 78.25 65 GLY B O 1
ATOM 1488 N N . CYS B 1 66 ? -7.945 13.898 -4.113 1 84.25 66 CYS B N 1
ATOM 1489 C CA . CYS B 1 66 ? -7.465 15.055 -3.361 1 84.25 66 CYS B CA 1
ATOM 1490 C C . CYS B 1 66 ? -6.922 16.125 -4.297 1 84.25 66 CYS B C 1
ATOM 1492 O O . CYS B 1 66 ? -6.18 15.828 -5.23 1 84.25 66 CYS B O 1
ATOM 1494 N N . ARG B 1 67 ? -7.293 17.359 -3.994 1 88.69 67 ARG B N 1
ATOM 1495 C CA . ARG B 1 67 ? -6.844 18.453 -4.859 1 88.69 67 ARG B CA 1
ATOM 1496 C C . ARG B 1 67 ? -5.949 19.422 -4.102 1 88.69 67 ARG B C 1
ATOM 1498 O O . ARG B 1 67 ? -5.219 20.203 -4.707 1 88.69 67 ARG B O 1
ATOM 1505 N N . PHE B 1 68 ? -6.113 19.484 -2.812 1 91.44 68 PHE B N 1
ATOM 1506 C CA . PHE B 1 68 ? -5.297 20.312 -1.933 1 91.44 68 PHE B CA 1
ATOM 1507 C C . PHE B 1 68 ? -4.465 19.438 -0.991 1 91.44 68 PHE B C 1
ATOM 1509 O O . PHE B 1 68 ? -5.004 18.828 -0.066 1 91.44 68 PHE B O 1
ATOM 1516 N N . LEU B 1 69 ? -3.166 19.422 -1.278 1 92.25 69 LEU B N 1
ATOM 1517 C CA . LEU B 1 69 ? -2.355 18.422 -0.605 1 92.25 69 LEU B CA 1
ATOM 1518 C C . LEU B 1 69 ? -1.157 19.062 0.089 1 92.25 69 LEU B C 1
ATOM 1520 O O . LEU B 1 69 ? -0.471 19.906 -0.497 1 92.25 69 LEU B O 1
ATOM 1524 N N . GLN B 1 70 ? -1.042 18.734 1.33 1 91.88 70 GLN B N 1
ATOM 1525 C CA . GLN B 1 70 ? 0.188 19 2.066 1 91.88 70 GLN B CA 1
ATOM 1526 C C . GLN B 1 70 ? 0.958 17.703 2.342 1 91.88 70 GLN B C 1
ATOM 1528 O O . GLN B 1 70 ? 0.424 16.781 2.947 1 91.88 70 GLN B O 1
ATOM 1533 N N . VAL B 1 71 ? 2.162 17.688 1.942 1 93.19 71 VAL B N 1
ATOM 1534 C CA . VAL B 1 71 ? 3.012 16.531 2.205 1 93.19 71 VAL B CA 1
ATOM 1535 C C . VAL B 1 71 ? 4.027 16.875 3.293 1 93.19 71 VAL B C 1
ATOM 1537 O O . VAL B 1 71 ? 4.629 17.953 3.273 1 93.19 71 VAL B O 1
ATOM 1540 N N . GLU B 1 72 ? 4.188 15.969 4.242 1 93 72 GLU B N 1
ATOM 1541 C CA . GLU B 1 72 ? 5.18 16.109 5.301 1 93 72 GLU B CA 1
ATOM 1542 C C . GLU B 1 72 ? 6.141 14.93 5.332 1 93 72 GLU B C 1
ATOM 1544 O O . GLU B 1 72 ? 5.719 13.781 5.203 1 93 72 GLU B O 1
ATOM 1549 N N . SER B 1 73 ? 7.371 15.195 5.465 1 94.56 73 SER B N 1
ATOM 1550 C CA . SER B 1 73 ? 8.414 14.18 5.562 1 94.56 73 SER B CA 1
ATOM 1551 C C . SER B 1 73 ? 9.617 14.703 6.348 1 94.56 73 SER B C 1
ATOM 1553 O O . SER B 1 73 ? 9.844 15.914 6.422 1 94.56 73 SER B O 1
ATOM 1555 N N . ASP B 1 74 ? 10.367 13.867 6.895 1 93.88 74 ASP B N 1
ATOM 1556 C CA . ASP B 1 74 ? 11.578 14.273 7.59 1 93.88 74 ASP B CA 1
ATOM 1557 C C . ASP B 1 74 ? 12.805 14.117 6.695 1 93.88 74 ASP B C 1
ATOM 1559 O O . ASP B 1 74 ? 13.938 14.07 7.184 1 93.88 74 ASP B O 1
ATOM 1563 N N . SER B 1 75 ? 12.578 13.977 5.465 1 92.06 75 SER B N 1
ATOM 1564 C CA . SER B 1 75 ? 13.633 13.852 4.473 1 92.06 75 SER B CA 1
ATOM 1565 C C . SER B 1 75 ? 13.672 15.062 3.543 1 92.06 75 SER B C 1
ATOM 1567 O O . SER B 1 75 ? 12.695 15.344 2.846 1 92.06 75 SER B O 1
ATOM 1569 N N . MET B 1 76 ? 14.758 15.703 3.479 1 84.25 76 MET B N 1
ATOM 1570 C CA . MET B 1 76 ? 14.922 16.859 2.604 1 84.25 76 MET B CA 1
ATOM 1571 C C . MET B 1 76 ? 14.93 16.438 1.138 1 84.25 76 MET B C 1
ATOM 1573 O O . MET B 1 76 ? 14.469 17.188 0.271 1 84.25 76 MET B O 1
ATOM 1577 N N . GLU B 1 77 ? 15.391 15.172 0.896 1 83 77 GLU B N 1
ATOM 1578 C CA . GLU B 1 77 ? 15.398 14.656 -0.468 1 83 77 GLU B CA 1
ATOM 1579 C C . GLU B 1 77 ? 13.984 14.523 -1.021 1 83 77 GLU B C 1
ATOM 1581 O O . GLU B 1 77 ? 13.742 14.789 -2.199 1 83 77 GLU B O 1
ATOM 1586 N N . VAL B 1 78 ? 13.117 14.117 -0.232 1 84.56 78 VAL B N 1
ATOM 1587 C CA . VAL B 1 78 ? 11.719 13.969 -0.612 1 84.56 78 VAL B CA 1
ATOM 1588 C C . VAL B 1 78 ? 11.125 15.336 -0.958 1 84.56 78 VAL B C 1
ATOM 1590 O O . VAL B 1 78 ? 10.406 15.477 -1.951 1 84.56 78 VAL B O 1
ATOM 1593 N N . VAL B 1 79 ? 11.508 16.297 -0.246 1 77.25 79 VAL B N 1
ATOM 1594 C CA . VAL B 1 79 ? 11.008 17.656 -0.426 1 77.25 79 VAL B CA 1
ATOM 1595 C C . VAL B 1 79 ? 11.391 18.172 -1.811 1 77.25 79 VAL B C 1
ATOM 1597 O O . VAL B 1 79 ? 10.555 18.703 -2.535 1 77.25 79 VAL B O 1
ATOM 1600 N N . LEU B 1 80 ? 12.57 17.922 -2.186 1 79.88 80 LEU B N 1
ATOM 1601 C CA . LEU B 1 80 ? 13.078 18.406 -3.463 1 79.88 80 LEU B CA 1
ATOM 1602 C C . LEU B 1 80 ? 12.422 17.672 -4.625 1 79.88 80 LEU B C 1
ATOM 1604 O O . LEU B 1 80 ? 12.141 18.281 -5.668 1 79.88 80 LEU B O 1
ATOM 1608 N N . ALA B 1 81 ? 12.078 16.422 -4.414 1 82.62 81 ALA B N 1
ATOM 1609 C CA . ALA B 1 81 ? 11.5 15.57 -5.457 1 82.62 81 ALA B CA 1
ATOM 1610 C C . ALA B 1 81 ? 10.016 15.875 -5.641 1 82.62 81 ALA B C 1
ATOM 1612 O O . ALA B 1 81 ? 9.461 15.664 -6.723 1 82.62 81 ALA B O 1
ATOM 1613 N N . CYS B 1 82 ? 9.383 16.438 -4.637 1 80.81 82 CYS B N 1
ATOM 1614 C CA . CYS B 1 82 ? 7.945 16.656 -4.605 1 80.81 82 CYS B CA 1
ATOM 1615 C C . CYS B 1 82 ? 7.516 17.625 -5.691 1 80.81 82 CYS B C 1
ATOM 1617 O O . CYS B 1 82 ? 6.402 17.531 -6.211 1 80.81 82 CYS B O 1
ATOM 1619 N N . ASN B 1 83 ? 8.414 18.484 -6.016 1 80.75 83 ASN B N 1
ATOM 1620 C CA . ASN B 1 83 ? 8.078 19.516 -7 1 80.75 83 ASN B CA 1
ATOM 1621 C C . ASN B 1 83 ? 7.668 18.891 -8.336 1 80.75 83 ASN B C 1
ATOM 1623 O O . ASN B 1 83 ? 6.879 19.469 -9.078 1 80.75 83 ASN B O 1
ATOM 1627 N N . GLU B 1 84 ? 8.094 17.672 -8.539 1 83.94 84 GLU B N 1
ATOM 1628 C CA . GLU B 1 84 ? 7.785 16.984 -9.789 1 83.94 84 GLU B CA 1
ATOM 1629 C C . GLU B 1 84 ? 6.316 16.562 -9.844 1 83.94 84 GLU B C 1
ATOM 1631 O O . GLU B 1 84 ? 5.766 16.344 -10.922 1 83.94 84 GLU B O 1
ATOM 1636 N N . PHE B 1 85 ? 5.68 16.531 -8.703 1 83.94 85 PHE B N 1
ATOM 1637 C CA . PHE B 1 85 ? 4.312 16.016 -8.641 1 83.94 85 PHE B CA 1
ATOM 1638 C C . PHE B 1 85 ? 3.324 17.156 -8.391 1 83.94 85 PHE B C 1
ATOM 1640 O O . PHE B 1 85 ? 2.109 16.938 -8.398 1 83.94 85 PHE B O 1
ATOM 1647 N N . ALA B 1 86 ? 3.83 18.375 -8.164 1 80.88 86 ALA B N 1
ATOM 1648 C CA . ALA B 1 86 ? 3.025 19.516 -7.762 1 80.88 86 ALA B CA 1
ATOM 1649 C C . ALA B 1 86 ? 1.926 19.812 -8.781 1 80.88 86 ALA B C 1
ATOM 1651 O O . ALA B 1 86 ? 0.809 20.172 -8.406 1 80.88 86 ALA B O 1
ATOM 1652 N N . SER B 1 87 ? 2.15 19.484 -9.992 1 85.25 87 SER B N 1
ATOM 1653 C CA . SER B 1 87 ? 1.241 19.859 -11.07 1 85.25 87 SER B CA 1
ATOM 1654 C C . SER B 1 87 ? -0.027 19.016 -11.047 1 85.25 87 SER B C 1
ATOM 1656 O O . SER B 1 87 ? -1.025 19.359 -11.68 1 85.25 87 SER B O 1
ATOM 1658 N N . GLU B 1 88 ? -0.114 18.016 -10.312 1 86.5 88 GLU B N 1
ATOM 1659 C CA . GLU B 1 88 ? -1.26 17.109 -10.258 1 86.5 88 GLU B CA 1
ATOM 1660 C C . GLU B 1 88 ? -2.299 17.609 -9.258 1 86.5 88 GLU B C 1
ATOM 1662 O O . GLU B 1 88 ? -3.398 17.047 -9.172 1 86.5 88 GLU B O 1
ATOM 1667 N N . PHE B 1 89 ? -1.977 18.734 -8.594 1 90.69 89 PHE B N 1
ATOM 1668 C CA . PHE B 1 89 ? -2.844 19.234 -7.539 1 90.69 89 PHE B CA 1
ATOM 1669 C C . PHE B 1 89 ? -3.137 20.719 -7.742 1 90.69 89 PHE B C 1
ATOM 1671 O O . PHE B 1 89 ? -2.326 21.453 -8.328 1 90.69 89 PHE B O 1
ATOM 1678 N N . ASP B 1 90 ? -4.285 21.141 -7.324 1 92.88 90 ASP B N 1
ATOM 1679 C CA . ASP B 1 90 ? -4.621 22.562 -7.371 1 92.88 90 ASP B CA 1
ATOM 1680 C C . ASP B 1 90 ? -3.734 23.375 -6.43 1 92.88 90 ASP B C 1
ATOM 1682 O O . ASP B 1 90 ? -3.266 24.453 -6.789 1 92.88 90 ASP B O 1
ATOM 1686 N N . ARG B 1 91 ? -3.564 22.828 -5.266 1 91.75 91 ARG B N 1
ATOM 1687 C CA . ARG B 1 91 ? -2.637 23.359 -4.281 1 91.75 91 ARG B CA 1
ATOM 1688 C C . ARG B 1 91 ? -1.773 22.266 -3.672 1 91.75 91 ARG B C 1
ATOM 1690 O O . ARG B 1 91 ? -2.262 21.172 -3.395 1 91.75 91 ARG B O 1
ATOM 1697 N N . TYR B 1 92 ? -0.599 22.609 -3.617 1 90.81 92 TYR B N 1
ATOM 1698 C CA . TYR B 1 92 ? 0.389 21.641 -3.154 1 90.81 92 TYR B CA 1
ATOM 1699 C C . TYR B 1 92 ? 1.451 22.328 -2.293 1 90.81 92 TYR B C 1
ATOM 1701 O O . TYR B 1 92 ? 1.978 23.375 -2.66 1 90.81 92 TYR B O 1
ATOM 1709 N N . THR B 1 93 ? 1.682 21.75 -1.094 1 90.31 93 THR B N 1
ATOM 1710 C CA . THR B 1 93 ? 2.779 22.234 -0.262 1 90.31 93 THR B CA 1
ATOM 1711 C C . THR B 1 93 ? 3.576 21.062 0.311 1 90.31 93 THR B C 1
ATOM 1713 O O . THR B 1 93 ? 3.035 19.984 0.514 1 90.31 93 THR B O 1
ATOM 1716 N N . PHE B 1 94 ? 4.84 21.312 0.467 1 89.62 94 PHE B N 1
ATOM 1717 C CA . PHE B 1 94 ? 5.715 20.359 1.133 1 89.62 94 PHE B CA 1
ATOM 1718 C C . PHE B 1 94 ? 6.309 20.953 2.4 1 89.62 94 PHE B C 1
ATOM 1720 O O . PHE B 1 94 ? 6.742 22.109 2.404 1 89.62 94 PHE B O 1
ATOM 1727 N N . LEU B 1 95 ? 6.301 20.141 3.4 1 90.38 95 LEU B N 1
ATOM 1728 C CA . LEU B 1 95 ? 6.855 20.594 4.672 1 90.38 95 LEU B CA 1
ATOM 1729 C C . LEU B 1 95 ? 7.855 19.578 5.2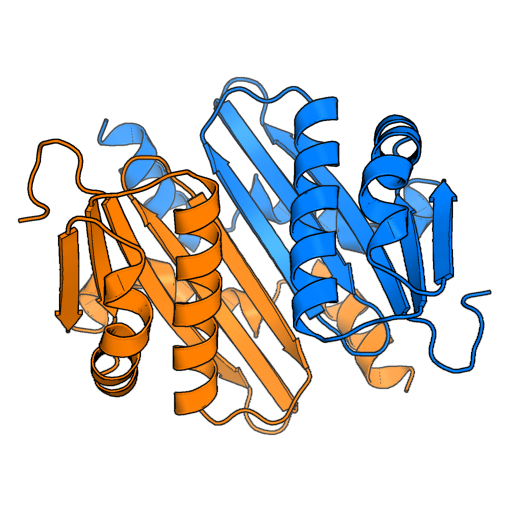19 1 90.38 95 LEU B C 1
ATOM 1731 O O . LEU B 1 95 ? 7.547 18.391 5.32 1 90.38 95 LEU B O 1
ATOM 1735 N N . TYR B 1 96 ? 9.055 20.062 5.473 1 92.81 96 TYR B N 1
ATOM 1736 C CA . TYR B 1 96 ? 10.008 19.281 6.238 1 92.81 96 TYR B CA 1
ATOM 1737 C C . TYR B 1 96 ? 9.672 19.297 7.727 1 92.81 96 TYR B C 1
ATOM 1739 O O . TYR B 1 96 ? 9.492 20.375 8.312 1 92.81 96 TYR B O 1
ATOM 1747 N N . VAL B 1 97 ? 9.547 18.109 8.242 1 93.25 97 VAL B N 1
ATOM 1748 C CA . VAL B 1 97 ? 9.211 18.031 9.664 1 93.25 97 VAL B CA 1
ATOM 1749 C C . VAL B 1 97 ? 10.227 17.141 10.383 1 93.25 97 VAL B C 1
ATOM 1751 O O . VAL B 1 97 ? 10.812 16.234 9.781 1 93.25 97 VAL B O 1
ATOM 1754 N N . PRO B 1 98 ? 10.492 17.422 11.648 1 92.5 98 PRO B N 1
ATOM 1755 C CA . PRO B 1 98 ? 11.367 16.531 12.406 1 92.5 98 PRO B CA 1
ATOM 1756 C C . PRO B 1 98 ? 10.82 15.117 12.516 1 92.5 98 PRO B C 1
ATOM 1758 O O . PRO B 1 98 ? 9.609 14.906 12.438 1 92.5 98 PRO B O 1
ATOM 1761 N N . ARG B 1 99 ? 11.711 14.188 12.727 1 89.31 99 ARG B N 1
ATOM 1762 C CA . ARG B 1 99 ? 11.352 12.773 12.836 1 89.31 99 ARG B CA 1
ATOM 1763 C C . ARG B 1 99 ? 10.258 12.562 13.883 1 89.31 99 ARG B C 1
ATOM 1765 O O . ARG B 1 99 ? 9.352 11.75 13.688 1 89.31 99 ARG B O 1
ATOM 1772 N N . THR B 1 100 ? 10.32 13.375 14.938 1 89.75 100 THR B N 1
ATOM 1773 C CA . THR B 1 100 ? 9.367 13.234 16.047 1 89.75 100 THR B CA 1
ATOM 1774 C C . THR B 1 100 ? 7.961 13.602 15.586 1 89.75 100 THR B C 1
ATOM 1776 O O . THR B 1 100 ? 6.977 13.125 16.156 1 89.75 100 THR B O 1
ATOM 1779 N N . CYS B 1 101 ? 7.785 14.422 14.523 1 88.75 101 CYS B N 1
ATOM 1780 C CA . CYS B 1 101 ? 6.484 14.852 14.023 1 88.75 101 CYS B CA 1
ATOM 1781 C C . CYS B 1 101 ? 6.012 13.953 12.891 1 88.75 101 CYS B C 1
ATOM 1783 O O . CYS B 1 101 ? 4.902 14.117 12.375 1 88.75 101 CYS B O 1
ATOM 1785 N N . ASN B 1 102 ? 6.797 13.016 12.484 1 91.75 102 ASN B N 1
ATOM 1786 C CA . ASN B 1 102 ? 6.484 12.086 11.398 1 91.75 102 ASN B CA 1
ATOM 1787 C C . ASN B 1 102 ? 6.449 10.641 11.898 1 91.75 102 ASN B C 1
ATOM 1789 O O . ASN B 1 102 ? 6.711 9.711 11.133 1 91.75 102 ASN B O 1
ATOM 1793 N N . ASP B 1 103 ? 6.16 10.461 13.094 1 90.19 103 ASP B N 1
ATOM 1794 C CA . ASP B 1 103 ? 6.309 9.195 13.812 1 90.19 103 ASP B CA 1
ATOM 1795 C C . ASP B 1 103 ? 5.445 8.109 13.18 1 90.19 103 ASP B C 1
ATOM 1797 O O . ASP B 1 103 ? 5.895 6.973 13.008 1 90.19 103 ASP B O 1
ATOM 1801 N N . ALA B 1 104 ? 4.258 8.453 12.859 1 88.62 104 ALA B N 1
ATOM 1802 C CA . ALA B 1 104 ? 3.344 7.457 12.312 1 88.62 104 ALA B CA 1
ATOM 1803 C C . ALA B 1 104 ? 3.896 6.855 11.023 1 88.62 104 ALA B C 1
ATOM 1805 O O . ALA B 1 104 ? 3.975 5.633 10.891 1 88.62 104 ALA B O 1
ATOM 1806 N N . ALA B 1 105 ? 4.277 7.699 10.086 1 93 105 ALA B N 1
ATOM 1807 C CA . ALA B 1 105 ? 4.836 7.223 8.82 1 93 105 ALA B CA 1
ATOM 1808 C C . ALA B 1 105 ? 6.133 6.453 9.055 1 93 105 ALA B C 1
ATOM 1810 O O . ALA B 1 105 ? 6.402 5.457 8.383 1 93 105 ALA B O 1
ATOM 1811 N N . HIS B 1 106 ? 6.902 6.898 10.016 1 93.25 106 HIS B N 1
ATOM 1812 C CA . HIS B 1 106 ? 8.141 6.211 10.375 1 93.25 106 HIS B CA 1
ATOM 1813 C C . HIS B 1 106 ? 7.863 4.789 10.852 1 93.25 106 HIS B C 1
ATOM 1815 O O . HIS B 1 106 ? 8.523 3.846 10.422 1 93.25 106 HIS B O 1
ATOM 1821 N N . ARG B 1 107 ? 6.91 4.672 11.672 1 91.25 107 ARG B N 1
ATOM 1822 C CA . ARG B 1 107 ? 6.547 3.361 12.203 1 91.25 107 ARG B CA 1
ATOM 1823 C C . ARG B 1 107 ? 6.023 2.453 11.094 1 91.25 107 ARG B C 1
ATOM 1825 O O . ARG B 1 107 ? 6.324 1.259 11.062 1 91.25 107 ARG B O 1
ATOM 1832 N N . LEU B 1 108 ? 5.254 2.992 10.266 1 92.56 108 LEU B N 1
ATOM 1833 C CA . LEU B 1 108 ? 4.723 2.232 9.148 1 92.56 108 LEU B CA 1
ATOM 1834 C C . LEU B 1 108 ? 5.844 1.74 8.234 1 92.56 108 LEU B C 1
ATOM 1836 O O . LEU B 1 108 ? 5.832 0.589 7.797 1 92.56 108 LEU B O 1
ATOM 1840 N N . ALA B 1 109 ? 6.773 2.607 7.941 1 94.56 109 ALA B N 1
ATOM 1841 C CA . ALA B 1 109 ? 7.918 2.221 7.125 1 94.56 109 ALA B CA 1
ATOM 1842 C C . ALA B 1 109 ? 8.711 1.098 7.789 1 94.56 109 ALA B C 1
ATOM 1844 O O . ALA B 1 109 ? 9.117 0.138 7.129 1 94.56 109 ALA B O 1
ATOM 1845 N N . LYS B 1 110 ? 8.891 1.224 9.047 1 92.12 110 LYS B N 1
ATOM 1846 C CA . LYS B 1 110 ? 9.609 0.193 9.797 1 92.12 110 LYS B CA 1
ATOM 1847 C C . LYS B 1 110 ? 8.852 -1.133 9.766 1 92.12 110 LYS B C 1
ATOM 1849 O O . LYS B 1 110 ? 9.461 -2.197 9.633 1 92.12 110 LYS B O 1
ATOM 1854 N N . LEU B 1 111 ? 7.562 -1.032 9.883 1 89.25 111 LEU B N 1
ATOM 1855 C CA . LEU B 1 111 ? 6.715 -2.217 9.805 1 89.25 111 LEU B CA 1
ATOM 1856 C C . LEU B 1 111 ? 6.895 -2.928 8.469 1 89.25 111 LEU B C 1
ATOM 1858 O O . LEU B 1 111 ? 6.867 -4.16 8.406 1 89.25 111 LEU B O 1
ATOM 1862 N N . SER B 1 112 ? 7.086 -2.209 7.465 1 92.25 112 SER B N 1
ATOM 1863 C CA . SER B 1 112 ? 7.223 -2.777 6.129 1 92.25 112 SER B CA 1
ATOM 1864 C C . SER B 1 112 ? 8.461 -3.66 6.027 1 92.25 112 SER B C 1
ATOM 1866 O O . SER B 1 112 ? 8.43 -4.711 5.387 1 92.25 112 SER B O 1
ATOM 1868 N N . ILE B 1 113 ? 9.539 -3.303 6.688 1 90.62 113 ILE B N 1
ATOM 1869 C CA . ILE B 1 113 ? 10.797 -4.023 6.496 1 90.62 113 ILE B CA 1
ATOM 1870 C C . ILE B 1 113 ? 11.023 -4.977 7.664 1 90.62 113 ILE B C 1
ATOM 1872 O O . ILE B 1 113 ? 11.984 -5.754 7.664 1 90.62 113 ILE B O 1
ATOM 1876 N N . GLU B 1 114 ? 10.227 -4.824 8.641 1 86.5 114 GLU B N 1
ATOM 1877 C CA . GLU B 1 114 ? 10.211 -5.75 9.766 1 86.5 114 GLU B CA 1
ATOM 1878 C C . GLU B 1 114 ? 8.789 -6.246 10.047 1 86.5 114 GLU B C 1
ATOM 1880 O O . GLU B 1 114 ? 8.227 -5.961 11.102 1 86.5 114 GLU B O 1
ATOM 1885 N N . PRO B 1 115 ? 8.328 -6.98 9.07 1 75.81 115 PRO B N 1
ATOM 1886 C CA . PRO B 1 115 ? 6.949 -7.441 9.25 1 75.81 115 PRO B CA 1
ATOM 1887 C C . PRO B 1 115 ? 6.816 -8.484 10.359 1 75.81 115 PRO B C 1
ATOM 1889 O O . PRO B 1 115 ? 7.809 -9.109 10.75 1 75.81 115 PRO B O 1
ATOM 1892 N N . PRO B 1 116 ? 5.645 -8.508 10.875 1 74.25 116 PRO B N 1
ATOM 1893 C CA . PRO B 1 116 ? 5.438 -9.547 11.883 1 74.25 116 PRO B CA 1
ATOM 1894 C C . PRO B 1 116 ? 5.73 -10.953 11.352 1 74.25 116 PRO B C 1
ATOM 1896 O O . PRO B 1 116 ? 5.727 -11.164 10.141 1 74.25 116 PRO B O 1
ATOM 1899 N N . ASP B 1 117 ? 6.078 -11.797 12.195 1 67.38 117 ASP B N 1
ATOM 1900 C CA . ASP B 1 117 ? 6.516 -13.156 11.906 1 67.38 117 ASP B CA 1
ATOM 1901 C C . ASP B 1 117 ? 5.578 -13.836 10.906 1 67.38 117 ASP B C 1
ATOM 1903 O O . ASP B 1 117 ? 6.027 -14.578 10.031 1 67.38 117 ASP B O 1
ATOM 1907 N N . VAL B 1 118 ? 4.391 -13.523 11.016 1 60.34 118 VAL B N 1
ATOM 1908 C CA . VAL B 1 118 ? 3.385 -14.188 10.195 1 60.34 118 VAL B CA 1
ATOM 1909 C C . VAL B 1 118 ? 3.623 -13.867 8.719 1 60.34 118 VAL B C 1
ATOM 1911 O O . VAL B 1 118 ? 3.357 -14.695 7.848 1 60.34 118 VAL B O 1
ATOM 1914 N N . ILE B 1 119 ? 4.172 -12.719 8.43 1 65.12 119 ILE B N 1
ATOM 1915 C CA . ILE B 1 119 ? 4.402 -12.25 7.07 1 65.12 119 ILE B CA 1
ATOM 1916 C C . ILE B 1 119 ? 5.805 -12.648 6.617 1 65.12 119 ILE B C 1
ATOM 1918 O O . ILE B 1 119 ? 6.016 -12.977 5.445 1 65.12 119 ILE B O 1
ATOM 1922 N N . ARG B 1 120 ? 6.652 -12.703 7.484 1 67.19 120 ARG B N 1
ATOM 1923 C CA . ARG B 1 120 ? 8.055 -12.984 7.184 1 67.19 120 ARG B CA 1
ATOM 1924 C C . ARG B 1 120 ? 8.211 -14.367 6.559 1 67.19 120 ARG B C 1
ATOM 1926 O O . ARG B 1 120 ? 9.031 -14.555 5.656 1 67.19 120 ARG B O 1
ATOM 1933 N N . GLU B 1 121 ? 7.508 -15.203 7.152 1 64.44 121 GLU B N 1
ATOM 1934 C CA . GLU B 1 121 ? 7.609 -16.578 6.66 1 64.44 121 GLU B CA 1
ATOM 1935 C C . GLU B 1 121 ? 7.223 -16.656 5.188 1 64.44 121 GLU B C 1
ATOM 1937 O O . GLU B 1 121 ? 7.848 -17.391 4.418 1 64.44 121 GLU B O 1
ATOM 1942 N N . ASP B 1 122 ? 6.258 -15.945 4.852 1 62.81 122 ASP B N 1
ATOM 1943 C CA . ASP B 1 122 ? 5.805 -15.961 3.465 1 62.81 122 ASP B CA 1
ATOM 1944 C C . ASP B 1 122 ? 6.824 -15.273 2.551 1 62.81 122 ASP B C 1
ATOM 1946 O O . ASP B 1 122 ? 7.082 -15.742 1.441 1 62.81 122 ASP B O 1
ATOM 1950 N N . LEU B 1 123 ? 7.418 -14.281 3.115 1 64.94 123 LEU B N 1
ATOM 1951 C CA . LEU B 1 123 ? 8.438 -13.539 2.383 1 64.94 123 LEU B CA 1
ATOM 1952 C C . LEU B 1 123 ? 9.688 -14.383 2.178 1 64.94 123 LEU B C 1
ATOM 1954 O O . LEU B 1 123 ? 10.297 -14.352 1.104 1 64.94 123 LEU B O 1
ATOM 1958 N N . SER B 1 124 ? 9.953 -15.008 3.291 1 60.56 124 SER B N 1
ATOM 1959 C CA . SER B 1 124 ? 11.141 -15.852 3.223 1 60.56 124 SER B CA 1
ATOM 1960 C C . SER B 1 124 ? 11.008 -16.906 2.127 1 60.56 124 SER B C 1
ATOM 1962 O O . SER B 1 124 ? 11.969 -17.188 1.414 1 60.56 124 SER B O 1
ATOM 1964 N N . HIS B 1 125 ? 9.836 -17.312 2.055 1 59.47 125 HIS B N 1
ATOM 1965 C CA . HIS B 1 125 ? 9.609 -18.328 1.028 1 59.47 125 HIS B CA 1
ATOM 1966 C C . HIS B 1 125 ? 9.797 -17.75 -0.369 1 59.47 125 HIS B C 1
ATOM 1968 O O . HIS B 1 125 ? 10.367 -18.406 -1.246 1 59.47 125 HIS B O 1
ATOM 1974 N N . ASP B 1 126 ? 9.398 -16.547 -0.502 1 59.5 126 ASP B N 1
ATOM 1975 C CA . ASP B 1 126 ? 9.531 -15.891 -1.798 1 59.5 126 ASP B CA 1
ATOM 1976 C C . ASP B 1 126 ? 10.992 -15.578 -2.105 1 59.5 126 ASP B C 1
ATOM 1978 O O . ASP B 1 126 ? 11.438 -15.711 -3.248 1 59.5 126 ASP B O 1
ATOM 1982 N N . LEU B 1 127 ? 11.625 -15.07 -1.035 1 56.22 127 LEU B N 1
ATOM 1983 C CA . LEU B 1 127 ? 13 -14.609 -1.175 1 56.22 127 LEU B CA 1
ATOM 1984 C C . LEU B 1 127 ? 13.953 -15.781 -1.376 1 56.22 127 LEU B C 1
ATOM 1986 O O . LEU B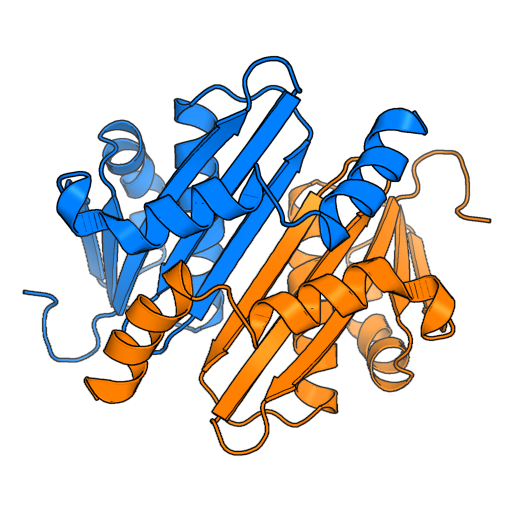 1 127 ? 14.891 -15.703 -2.174 1 56.22 127 LEU B O 1
ATOM 1990 N N . TYR B 1 128 ? 13.641 -16.922 -0.642 1 49.78 128 TYR B N 1
ATOM 1991 C CA . TYR B 1 128 ? 14.578 -18.047 -0.648 1 49.78 128 TYR B CA 1
ATOM 1992 C C . TYR B 1 128 ? 14.195 -19.078 -1.705 1 49.78 128 TYR B C 1
ATOM 1994 O O . TYR B 1 128 ? 14.977 -19.969 -2.014 1 49.78 128 TYR B O 1
ATOM 2002 N N . SER B 1 129 ? 13.055 -18.891 -2.15 1 47.5 129 SER B N 1
ATOM 2003 C CA . SER B 1 129 ? 12.742 -19.859 -3.195 1 47.5 129 SER B CA 1
ATOM 2004 C C . SER B 1 129 ? 13.312 -19.422 -4.543 1 47.5 129 SER B C 1
ATOM 2006 O O . SER B 1 129 ? 13.07 -20.078 -5.562 1 47.5 129 SER B O 1
ATOM 2008 N N . ARG B 1 130 ? 14.07 -18.391 -4.543 1 45.16 130 ARG B N 1
ATOM 2009 C CA . ARG B 1 130 ? 14.805 -18.062 -5.758 1 45.16 130 ARG B CA 1
ATOM 2010 C C . ARG B 1 130 ? 16.141 -18.797 -5.812 1 45.16 130 ARG B C 1
ATOM 2012 O O . ARG B 1 130 ? 16.781 -19.031 -4.785 1 45.16 130 ARG B O 1
#

Secondary structure (DSSP, 8-state):
---SSSEEEEEEEEEEETTTTEEEEEEEEETTTEEEEEEEES---HHHHHHHHHHHHHHHHHHHT--EEEEEES-HHHHHHHGGGGGGSSEEEEEE--GGGSHHHHHHHHHHHS--HHHHHHHHHHHHT-/---SSSEEEEEEEEEEETTTTEEEEEEEEETTTEEEEEEEES---HHHHHHHHHHHHHHHHHHHT--EEEEEES-HHHHHHHGGGGGGSSEEEEEE--GGGSHHHHHHHHHHHS--HHHHHHHHHHHHT-